Protein AF-A0A6U5DR85-F1 (afdb_monomer_lite)

Structure (mmCIF, N/CA/C/O backbone):
data_AF-A0A6U5DR85-F1
#
_entry.id   AF-A0A6U5DR85-F1
#
loop_
_atom_site.group_PDB
_atom_site.id
_atom_site.type_symbol
_atom_site.label_atom_id
_atom_site.label_alt_id
_atom_site.label_comp_id
_atom_site.label_asym_id
_atom_site.label_entity_id
_atom_site.label_seq_id
_atom_site.pdbx_PDB_ins_code
_atom_site.Cartn_x
_atom_site.Cartn_y
_atom_site.Cartn_z
_atom_site.occupancy
_atom_site.B_iso_or_equiv
_atom_site.auth_seq_id
_atom_site.auth_comp_id
_atom_site.auth_asym_id
_atom_site.auth_atom_id
_atom_site.pdbx_PDB_model_num
ATOM 1 N N . ARG A 1 1 ? -21.089 -46.391 8.731 1.00 42.16 1 ARG A N 1
ATOM 2 C CA . ARG A 1 1 ? -21.005 -45.984 7.304 1.00 42.16 1 ARG A CA 1
ATOM 3 C C . ARG A 1 1 ? -19.784 -45.061 7.188 1.00 42.16 1 ARG A C 1
ATOM 5 O O . ARG A 1 1 ? -19.919 -43.897 7.507 1.00 42.16 1 ARG A O 1
ATOM 12 N N . VAL A 1 2 ? -18.570 -45.605 7.313 1.00 42.34 2 VAL A N 1
ATOM 13 C CA . VAL A 1 2 ? -17.609 -46.003 6.250 1.00 42.34 2 VAL A CA 1
ATOM 14 C C . VAL A 1 2 ? -17.163 -44.842 5.350 1.00 42.34 2 VAL A C 1
ATOM 16 O O . VAL A 1 2 ? -17.915 -44.459 4.463 1.00 42.34 2 VAL A O 1
ATOM 19 N N . ALA A 1 3 ? -15.935 -44.361 5.596 1.00 41.00 3 ALA A N 1
ATOM 20 C CA . ALA A 1 3 ? -14.886 -43.931 4.647 1.00 41.00 3 ALA A CA 1
ATOM 21 C C . ALA A 1 3 ? -13.726 -43.349 5.501 1.00 41.00 3 ALA A C 1
ATOM 23 O O . ALA A 1 3 ? -13.829 -42.233 5.989 1.00 41.00 3 ALA A O 1
ATOM 24 N N . ALA A 1 4 ? -12.741 -44.113 5.986 1.00 50.28 4 ALA A N 1
ATOM 25 C CA . ALA A 1 4 ? -11.595 -44.673 5.258 1.00 50.28 4 ALA A CA 1
ATOM 26 C C . ALA A 1 4 ? -10.882 -43.633 4.369 1.00 50.28 4 ALA A C 1
ATOM 28 O O . ALA A 1 4 ? -11.141 -43.560 3.172 1.00 50.28 4 ALA A O 1
ATOM 29 N N . VAL A 1 5 ? -9.967 -42.852 4.957 1.00 47.66 5 VAL A N 1
ATOM 30 C CA . VAL A 1 5 ? -8.958 -42.087 4.210 1.00 47.66 5 VAL A CA 1
ATOM 31 C C . VAL A 1 5 ? -7.580 -42.603 4.613 1.00 47.66 5 VAL A C 1
ATOM 33 O O . VAL A 1 5 ? -7.181 -42.550 5.773 1.00 47.66 5 VAL A O 1
ATOM 36 N N . LEU A 1 6 ? -6.922 -43.182 3.614 1.00 41.19 6 LEU A N 1
ATOM 37 C CA . LEU A 1 6 ? -5.628 -43.846 3.641 1.00 41.19 6 LEU A CA 1
ATOM 38 C C . LEU A 1 6 ? -4.498 -42.885 4.029 1.00 41.19 6 LEU A C 1
ATOM 40 O O . LEU A 1 6 ? -4.265 -41.882 3.358 1.00 41.19 6 LEU A O 1
ATOM 44 N N . VAL A 1 7 ? -3.754 -43.251 5.072 1.00 46.19 7 VAL A N 1
ATOM 45 C CA . VAL A 1 7 ? -2.429 -42.707 5.381 1.00 46.19 7 VAL A CA 1
ATOM 46 C C . VAL A 1 7 ? -1.412 -43.494 4.557 1.00 46.19 7 VAL A C 1
ATOM 48 O O . VAL A 1 7 ? -1.220 -44.686 4.785 1.00 46.19 7 VAL A O 1
ATOM 51 N N . VAL A 1 8 ? -0.773 -42.837 3.589 1.00 45.66 8 VAL A N 1
ATOM 52 C CA . VAL A 1 8 ? 0.375 -43.391 2.861 1.00 45.66 8 VAL A CA 1
ATOM 53 C C . VAL A 1 8 ? 1.642 -42.790 3.464 1.00 45.66 8 VAL A C 1
ATOM 55 O O . VAL A 1 8 ? 1.995 -41.649 3.179 1.00 45.66 8 VAL A O 1
ATOM 58 N N . CYS A 1 9 ? 2.312 -43.569 4.312 1.00 49.28 9 CYS A N 1
ATOM 59 C CA . CYS A 1 9 ? 3.691 -43.342 4.734 1.00 49.28 9 CYS A CA 1
ATOM 60 C C . CYS A 1 9 ? 4.598 -44.257 3.910 1.00 49.28 9 CYS A C 1
ATOM 62 O O . CYS A 1 9 ? 4.461 -45.469 4.024 1.00 49.28 9 CYS A O 1
ATOM 64 N N . PHE A 1 10 ? 5.547 -43.702 3.154 1.00 41.91 10 PHE A N 1
ATOM 65 C CA . PHE A 1 10 ? 6.753 -44.436 2.763 1.00 41.91 10 PHE A CA 1
ATOM 66 C C . PHE A 1 10 ? 7.958 -43.496 2.710 1.00 41.91 10 PHE A C 1
ATOM 68 O O . PHE A 1 10 ? 8.203 -42.800 1.727 1.00 41.91 10 PHE A O 1
ATOM 75 N N . SER A 1 11 ? 8.714 -43.510 3.801 1.00 56.19 11 SER A N 1
ATOM 76 C CA . SER A 1 11 ? 10.147 -43.246 3.836 1.00 56.19 11 SER A CA 1
ATOM 77 C C . SER A 1 11 ? 10.878 -44.288 2.984 1.00 56.19 11 SER A C 1
ATOM 79 O O . SER A 1 11 ? 10.746 -45.481 3.246 1.00 56.19 11 SER A O 1
ATOM 81 N N . HIS A 1 12 ? 11.651 -43.840 1.997 1.00 44.81 12 HIS A N 1
ATOM 82 C CA . HIS A 1 12 ? 12.675 -44.646 1.329 1.00 44.81 12 HIS A CA 1
ATOM 83 C C . HIS A 1 12 ? 14.007 -43.904 1.438 1.00 44.81 12 HIS A C 1
ATOM 85 O O . HIS A 1 12 ? 14.421 -43.187 0.532 1.00 44.81 12 HIS A O 1
ATOM 91 N N . GLU A 1 13 ? 14.656 -44.066 2.587 1.00 44.78 13 GLU A N 1
ATOM 92 C CA . GLU A 1 13 ? 16.111 -44.121 2.625 1.00 44.78 13 GLU A CA 1
ATOM 93 C C . GLU A 1 13 ? 16.521 -45.588 2.443 1.00 44.78 13 GLU A C 1
ATOM 95 O O . GLU A 1 13 ? 15.853 -46.483 2.959 1.00 44.78 13 GLU A O 1
ATOM 100 N N . ALA A 1 14 ? 17.652 -45.775 1.757 1.00 41.62 14 ALA A N 1
ATOM 101 C CA . ALA A 1 14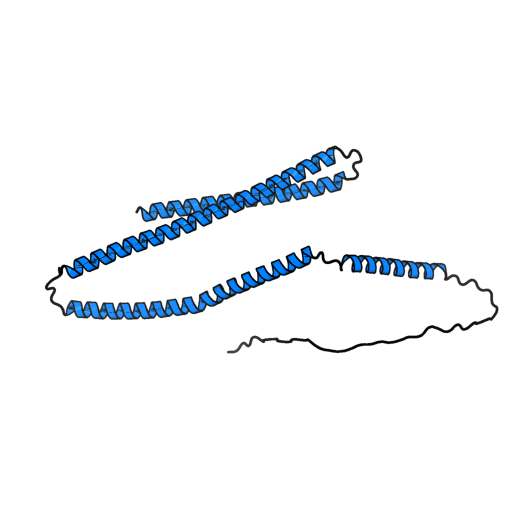 ? 18.506 -46.963 1.739 1.00 41.62 14 ALA A CA 1
ATOM 102 C C . ALA A 1 14 ? 18.345 -47.989 0.577 1.00 41.62 14 ALA A C 1
ATOM 104 O O . ALA A 1 14 ? 17.494 -48.872 0.596 1.00 41.62 14 ALA A O 1
ATOM 105 N N . ILE A 1 15 ? 19.348 -47.922 -0.320 1.00 37.78 15 ILE A N 1
ATOM 106 C CA . ILE A 1 15 ? 20.203 -49.025 -0.829 1.00 37.78 15 ILE A CA 1
ATOM 107 C C . ILE A 1 15 ? 19.919 -49.611 -2.232 1.00 37.78 15 ILE A C 1
ATOM 109 O O . ILE A 1 15 ? 18.794 -49.943 -2.585 1.00 37.78 15 ILE A O 1
ATOM 113 N N . ALA A 1 16 ? 21.050 -49.848 -2.923 1.00 35.22 16 ALA A N 1
ATOM 114 C CA . ALA A 1 16 ? 21.329 -50.664 -4.116 1.00 35.22 16 ALA A CA 1
ATOM 115 C C . ALA A 1 16 ? 21.351 -49.878 -5.447 1.00 35.22 16 ALA A C 1
ATOM 117 O O . ALA A 1 16 ? 20.384 -49.218 -5.794 1.00 35.22 16 ALA A O 1
ATOM 118 N N . ALA A 1 17 ? 22.399 -49.900 -6.271 1.00 38.66 17 ALA A N 1
ATOM 119 C CA . ALA A 1 17 ? 23.614 -50.703 -6.273 1.00 38.66 17 ALA A CA 1
ATOM 120 C C . ALA A 1 17 ? 24.715 -49.979 -7.067 1.00 38.66 17 ALA A C 1
ATOM 122 O O . ALA A 1 17 ? 24.444 -49.299 -8.058 1.00 38.66 17 ALA A O 1
ATOM 123 N N . GLU A 1 18 ? 25.952 -50.164 -6.620 1.00 47.47 18 GLU A N 1
ATOM 124 C CA . GLU A 1 18 ? 27.166 -49.941 -7.396 1.00 47.47 18 GLU A CA 1
ATOM 125 C C . GLU A 1 18 ? 27.172 -50.876 -8.617 1.00 47.47 18 GLU A C 1
ATOM 127 O O . GLU A 1 18 ? 26.880 -52.067 -8.500 1.00 47.47 18 GLU A O 1
ATOM 132 N N . GLN A 1 19 ? 27.530 -50.344 -9.786 1.00 42.06 19 GLN A N 1
ATOM 133 C CA . GLN A 1 19 ? 28.063 -51.139 -10.889 1.00 42.06 19 GLN A CA 1
ATOM 134 C C . GLN A 1 19 ? 29.246 -50.393 -11.506 1.00 42.06 19 GLN A C 1
ATOM 136 O O . GLN A 1 19 ? 29.091 -49.493 -12.330 1.00 42.06 19 GLN A O 1
ATOM 141 N N . GLU A 1 20 ? 30.439 -50.795 -11.074 1.00 48.56 20 GLU A N 1
ATOM 142 C CA . GLU A 1 20 ? 31.636 -50.790 -11.904 1.00 48.56 20 GLU A CA 1
ATOM 143 C C . GLU A 1 20 ? 31.440 -51.820 -13.024 1.00 48.56 20 GLU A C 1
ATOM 145 O O . GLU A 1 20 ? 31.102 -52.976 -12.764 1.00 48.56 20 GLU A O 1
ATOM 150 N N . SER A 1 21 ? 31.685 -51.435 -14.275 1.00 42.50 21 SER A N 1
ATOM 151 C CA . SER A 1 21 ? 32.123 -52.412 -15.268 1.00 42.50 21 SER A CA 1
ATOM 152 C C . SER A 1 21 ? 33.078 -51.763 -16.258 1.00 42.50 21 SER A C 1
ATOM 154 O O . SER A 1 21 ? 32.679 -51.027 -17.163 1.00 42.50 21 SER A O 1
ATOM 156 N N . ASP A 1 22 ? 34.346 -52.088 -16.047 1.00 53.31 22 ASP A N 1
ATOM 157 C CA . ASP A 1 22 ? 35.358 -52.293 -17.070 1.00 53.31 22 ASP A CA 1
ATOM 158 C C . ASP A 1 22 ? 34.749 -52.884 -18.353 1.00 53.31 22 ASP A C 1
ATOM 160 O O . ASP A 1 22 ? 34.087 -53.922 -18.317 1.00 53.31 22 ASP A O 1
ATOM 164 N N . ASN A 1 23 ? 34.989 -52.247 -19.497 1.00 45.94 23 ASN A N 1
ATOM 165 C CA . ASN A 1 23 ? 34.856 -52.902 -20.795 1.00 45.94 23 ASN A CA 1
ATOM 166 C C . ASN A 1 23 ? 35.865 -52.318 -21.787 1.00 45.94 23 ASN A C 1
ATOM 168 O O . ASN A 1 23 ? 35.580 -51.394 -22.540 1.00 45.94 23 ASN A O 1
ATOM 172 N N . SER A 1 24 ? 37.059 -52.905 -21.698 1.00 46.53 24 SER A N 1
ATOM 173 C CA . SER A 1 24 ? 37.917 -53.385 -22.787 1.00 46.53 24 SER A CA 1
ATOM 174 C C . SER A 1 24 ? 38.083 -52.518 -24.046 1.00 46.53 24 SER A C 1
ATOM 176 O O . SER A 1 24 ? 37.187 -52.340 -24.870 1.00 46.53 24 SER A O 1
ATOM 178 N N . GLU A 1 25 ? 39.331 -52.089 -24.245 1.00 47.16 25 GLU A N 1
ATOM 179 C CA . GLU A 1 25 ? 39.908 -51.705 -25.535 1.00 47.16 25 GLU A CA 1
ATOM 180 C C . GLU A 1 25 ? 39.612 -52.748 -26.631 1.00 47.16 25 GLU A C 1
ATOM 182 O O . GLU A 1 25 ? 39.739 -53.953 -26.381 1.00 47.16 25 GLU A O 1
ATOM 187 N N . PRO A 1 26 ? 39.320 -52.341 -27.881 1.00 53.78 26 PRO A N 1
ATOM 188 C CA . PRO A 1 26 ? 39.458 -53.239 -29.006 1.00 53.78 26 PRO A CA 1
ATOM 189 C C . PRO A 1 26 ? 40.896 -53.202 -29.535 1.00 53.78 26 PRO A C 1
ATOM 191 O O . PRO A 1 26 ? 41.387 -52.213 -30.077 1.00 53.78 26 PRO A O 1
ATOM 194 N N . ASP A 1 27 ? 41.499 -54.368 -29.361 1.00 55.72 27 ASP A N 1
ATOM 195 C CA . ASP A 1 27 ? 42.776 -54.884 -29.821 1.00 55.72 27 ASP A CA 1
ATOM 196 C C . ASP A 1 27 ? 43.113 -54.593 -31.301 1.00 55.72 27 ASP A C 1
ATOM 198 O O . ASP A 1 27 ? 42.304 -54.715 -32.231 1.00 55.72 27 ASP A O 1
ATOM 202 N N . ASP A 1 28 ? 44.383 -54.254 -31.491 1.00 55.06 28 ASP A N 1
ATOM 203 C CA . ASP A 1 28 ? 45.054 -53.787 -32.695 1.00 55.06 28 ASP A CA 1
ATOM 204 C C . ASP A 1 28 ? 45.323 -54.955 -33.665 1.00 55.06 28 ASP A C 1
ATOM 206 O O . ASP A 1 28 ? 46.436 -55.472 -33.797 1.00 55.06 28 ASP A O 1
ATOM 210 N N . ARG A 1 29 ? 44.290 -55.422 -34.381 1.00 50.62 29 ARG A N 1
ATOM 211 C CA . ARG A 1 29 ? 44.470 -56.434 -35.440 1.00 50.62 29 ARG A CA 1
ATOM 212 C C . ARG A 1 29 ? 44.695 -55.803 -36.811 1.00 50.62 29 ARG A C 1
ATOM 214 O O . ARG A 1 29 ? 43.772 -55.535 -37.580 1.00 50.62 29 ARG A O 1
ATOM 221 N N . LYS A 1 30 ? 45.977 -55.693 -37.170 1.00 56.34 30 LYS A N 1
ATOM 222 C CA . LYS A 1 30 ? 46.475 -55.504 -38.544 1.00 56.34 30 LYS A CA 1
ATOM 223 C C . LYS A 1 30 ? 45.903 -56.562 -39.498 1.00 56.34 30 LYS A C 1
ATOM 225 O O . LYS A 1 30 ? 46.411 -57.678 -39.577 1.00 56.34 30 LYS A O 1
ATOM 230 N N . ILE A 1 31 ? 44.932 -56.181 -40.326 1.00 51.09 31 ILE A N 1
ATOM 231 C CA . ILE A 1 31 ? 44.556 -56.940 -41.528 1.00 51.09 31 ILE A CA 1
ATOM 232 C C . ILE A 1 31 ? 45.256 -56.301 -42.733 1.00 51.09 31 ILE A C 1
ATOM 234 O O . ILE A 1 31 ? 44.784 -55.331 -43.321 1.00 51.09 31 ILE A O 1
ATOM 238 N N . LYS A 1 32 ? 46.408 -56.859 -43.124 1.00 54.69 32 LYS A N 1
ATOM 239 C CA . LYS A 1 32 ? 47.013 -56.620 -44.444 1.00 54.69 32 LYS A CA 1
ATOM 240 C C . LYS A 1 32 ? 46.400 -57.591 -45.450 1.00 54.69 32 LYS A C 1
ATOM 242 O O . LYS A 1 32 ? 46.828 -58.739 -45.467 1.00 54.69 32 LYS A O 1
ATOM 247 N N . ARG A 1 33 ? 45.505 -57.138 -46.339 1.00 54.41 33 ARG A N 1
ATOM 248 C CA . ARG A 1 33 ? 45.362 -57.696 -47.703 1.00 54.41 33 ARG A CA 1
ATOM 249 C C . ARG A 1 33 ? 44.957 -56.616 -48.709 1.00 54.41 33 ARG A C 1
ATOM 251 O O . ARG A 1 33 ? 44.122 -55.762 -48.437 1.00 54.41 33 ARG A O 1
ATOM 258 N N . GLN A 1 34 ? 45.636 -56.663 -49.851 1.00 57.19 34 GLN A N 1
ATOM 259 C CA . GLN A 1 34 ? 45.547 -55.758 -50.992 1.00 57.19 34 GLN A CA 1
ATOM 260 C C . GLN A 1 34 ? 44.149 -55.754 -51.627 1.00 57.19 34 GLN A C 1
ATOM 262 O O . GLN A 1 34 ? 43.542 -56.801 -51.824 1.00 57.19 34 GLN A O 1
ATOM 267 N N . GLY A 1 35 ? 43.681 -54.564 -52.004 1.00 50.19 35 GLY A N 1
ATOM 268 C CA . GLY A 1 35 ? 42.456 -54.361 -52.772 1.00 50.19 35 GLY A CA 1
ATOM 269 C C . GLY A 1 35 ? 42.040 -52.897 -52.719 1.00 50.19 35 GLY A C 1
ATOM 270 O O . GLY A 1 35 ? 41.364 -52.470 -51.788 1.00 50.19 35 GLY A O 1
ATOM 271 N N . ARG A 1 36 ? 42.475 -52.097 -53.697 1.00 60.28 36 ARG A N 1
ATOM 272 C CA . ARG A 1 36 ? 42.073 -50.691 -53.824 1.00 60.28 36 ARG A CA 1
ATOM 273 C C . ARG A 1 36 ? 40.573 -50.623 -54.142 1.00 60.28 36 ARG A C 1
ATOM 275 O O . ARG A 1 36 ? 40.170 -50.904 -55.265 1.00 60.28 36 ARG A O 1
ATOM 282 N N . LYS A 1 37 ? 39.758 -50.229 -53.163 1.00 57.06 37 LYS A N 1
ATOM 283 C CA . LYS A 1 37 ? 38.404 -49.689 -53.364 1.00 57.06 37 LYS A CA 1
ATOM 284 C C . LYS A 1 37 ? 38.284 -48.404 -52.537 1.00 57.06 37 LYS A C 1
ATOM 286 O O . LYS A 1 37 ? 38.601 -48.448 -51.349 1.00 57.06 37 LYS A O 1
ATOM 291 N N . PRO A 1 38 ? 37.854 -47.269 -53.110 1.00 58.03 38 PRO A N 1
ATOM 292 C CA . PRO A 1 38 ? 37.661 -46.050 -52.334 1.00 58.03 38 PRO A CA 1
ATOM 293 C C . PRO A 1 38 ? 36.444 -46.242 -51.417 1.00 58.03 38 PRO A C 1
ATOM 295 O O . PRO A 1 38 ? 35.323 -46.394 -51.902 1.00 58.03 38 PRO A O 1
ATOM 298 N N . LYS A 1 39 ? 36.634 -46.271 -50.088 1.00 49.22 39 LYS A N 1
ATOM 299 C CA . LYS A 1 39 ? 35.503 -46.255 -49.146 1.00 49.22 39 LYS A CA 1
ATOM 300 C C . LYS A 1 39 ? 35.062 -44.818 -48.886 1.00 49.22 39 LYS A C 1
ATOM 302 O O . LYS A 1 39 ? 35.602 -44.089 -48.064 1.00 49.22 39 LYS A O 1
ATOM 307 N N . LEU A 1 40 ? 34.034 -44.459 -49.639 1.00 53.56 40 LEU A N 1
ATOM 308 C CA . LEU A 1 40 ? 33.177 -43.280 -49.580 1.00 53.56 40 LEU A CA 1
ATOM 309 C C . LEU A 1 40 ? 32.397 -43.181 -48.244 1.00 53.56 40 LEU A C 1
ATOM 311 O O . LEU A 1 40 ? 31.173 -43.119 -48.249 1.00 53.56 40 LEU A O 1
ATOM 315 N N . SER A 1 41 ? 33.064 -43.187 -47.083 1.00 57.53 41 SER A N 1
ATOM 316 C CA . SER A 1 41 ? 32.361 -43.021 -45.791 1.00 57.53 41 SER A CA 1
ATOM 317 C C . SER A 1 41 ? 33.073 -42.180 -44.728 1.00 57.53 41 SER A C 1
ATOM 319 O O . SER A 1 41 ? 32.569 -42.076 -43.615 1.00 57.53 41 SER A O 1
ATOM 321 N N . GLN A 1 42 ? 34.188 -41.519 -45.049 1.00 54.00 42 GLN A N 1
ATOM 322 C CA . GLN A 1 42 ? 34.937 -40.724 -44.063 1.00 54.00 42 GLN A CA 1
ATOM 323 C C . GLN A 1 42 ? 34.328 -39.334 -43.784 1.00 54.00 42 GLN A C 1
ATOM 325 O O . GLN A 1 42 ? 34.511 -38.793 -42.707 1.00 54.00 42 GLN A O 1
ATOM 330 N N . LYS A 1 43 ? 33.515 -38.770 -44.693 1.00 56.56 43 LYS A N 1
ATOM 331 C CA . LYS A 1 43 ? 32.907 -37.436 -44.487 1.00 56.56 43 LYS A CA 1
ATOM 332 C C . LYS A 1 43 ? 31.645 -37.407 -43.609 1.00 56.56 43 LYS A C 1
ATOM 334 O O . LYS A 1 43 ? 31.224 -36.317 -43.238 1.00 56.56 43 LYS A O 1
ATOM 339 N N . ARG A 1 44 ? 31.018 -38.553 -43.304 1.00 55.19 44 ARG A N 1
ATOM 340 C CA . ARG A 1 44 ? 29.845 -38.603 -42.400 1.00 55.19 44 ARG A CA 1
ATOM 341 C C . ARG A 1 44 ? 30.234 -38.897 -40.946 1.00 55.19 44 ARG A C 1
ATOM 343 O O . ARG A 1 44 ? 29.698 -38.248 -40.060 1.00 55.19 44 ARG A O 1
ATOM 350 N N . GLY A 1 45 ? 31.223 -39.768 -40.712 1.00 54.06 45 GLY A N 1
ATOM 351 C CA . GLY A 1 45 ? 31.687 -40.111 -39.357 1.00 54.06 45 GLY A CA 1
ATOM 352 C C . GLY A 1 45 ? 32.298 -38.932 -38.588 1.00 54.06 45 GLY A C 1
ATOM 353 O O . GLY A 1 45 ? 31.993 -38.743 -37.415 1.00 54.06 45 GLY A O 1
ATOM 354 N N . ASP A 1 46 ? 33.067 -38.071 -39.264 1.00 59.66 46 ASP A N 1
ATOM 355 C CA . ASP A 1 46 ? 33.652 -36.873 -38.637 1.00 59.66 46 ASP A CA 1
ATOM 356 C C . ASP A 1 46 ? 32.600 -35.798 -38.305 1.00 59.66 46 ASP A C 1
ATOM 358 O O . ASP A 1 46 ? 32.827 -34.934 -37.452 1.00 59.66 46 ASP A O 1
ATOM 362 N N . TYR A 1 47 ? 31.445 -35.826 -38.981 1.00 61.28 47 TYR A N 1
ATOM 363 C CA . TYR A 1 47 ? 30.354 -34.882 -38.738 1.00 61.28 47 TYR A CA 1
ATOM 364 C C . TYR A 1 47 ? 29.561 -35.268 -37.486 1.00 61.28 47 TYR A C 1
ATOM 366 O O . TYR A 1 47 ? 29.253 -34.399 -36.669 1.00 61.28 47 TYR A O 1
ATOM 374 N N . ASP A 1 48 ? 29.304 -36.563 -37.298 1.00 65.75 48 ASP A N 1
ATOM 375 C CA . ASP A 1 48 ? 28.583 -37.077 -36.132 1.00 65.75 48 ASP A CA 1
ATOM 376 C C . ASP A 1 48 ? 29.441 -36.998 -34.858 1.00 65.75 48 ASP A C 1
ATOM 378 O O . ASP A 1 48 ? 28.962 -36.504 -33.837 1.00 65.75 48 ASP A O 1
ATOM 382 N N . LEU A 1 49 ? 30.743 -37.307 -34.941 1.00 60.84 49 LEU A N 1
ATOM 383 C CA . LEU A 1 49 ? 31.678 -37.148 -33.815 1.00 60.84 49 LEU A CA 1
ATOM 384 C C . LEU A 1 49 ? 31.828 -35.682 -33.372 1.00 60.84 49 LEU A C 1
ATOM 386 O O . LEU A 1 49 ? 31.869 -35.387 -32.178 1.00 60.84 49 LEU A O 1
ATOM 390 N N . ASN A 1 50 ? 31.861 -34.728 -34.310 1.00 69.50 50 ASN A N 1
ATOM 391 C CA . ASN A 1 50 ? 31.888 -33.302 -33.961 1.00 69.50 50 ASN A CA 1
ATOM 392 C C . ASN A 1 50 ? 30.546 -32.798 -33.419 1.00 69.50 50 ASN A C 1
ATOM 394 O O . ASN A 1 50 ? 30.523 -31.854 -32.623 1.00 69.50 50 ASN A O 1
ATOM 398 N N . ARG A 1 51 ? 29.428 -33.397 -33.841 1.00 74.25 51 ARG A N 1
ATOM 399 C CA . ARG A 1 51 ? 28.096 -33.059 -33.339 1.00 74.25 51 ARG A CA 1
ATOM 400 C C . ARG A 1 51 ? 27.924 -33.519 -31.896 1.00 74.25 51 ARG A C 1
ATOM 402 O O . ARG A 1 51 ? 27.554 -32.694 -31.066 1.00 74.25 51 ARG A O 1
ATOM 409 N N . GLU A 1 52 ? 28.267 -34.767 -31.589 1.00 76.12 52 GLU A N 1
ATOM 410 C CA . GLU A 1 52 ? 28.239 -35.290 -30.219 1.00 76.12 52 GLU A CA 1
ATOM 411 C C . GLU A 1 52 ? 29.203 -34.532 -29.309 1.00 76.12 52 GLU A C 1
ATOM 413 O O . GLU A 1 52 ? 28.827 -34.145 -28.205 1.00 76.12 52 GLU A O 1
ATOM 418 N N . ARG A 1 53 ? 30.413 -34.211 -29.785 1.00 79.69 53 ARG A N 1
ATOM 419 C CA . ARG A 1 53 ? 31.385 -33.445 -28.994 1.00 79.69 53 ARG A CA 1
ATOM 420 C C . ARG A 1 53 ? 30.889 -32.038 -28.658 1.00 79.69 53 ARG A C 1
ATOM 422 O O . ARG A 1 53 ? 31.028 -31.597 -27.523 1.00 79.69 53 ARG A O 1
ATOM 429 N N . ARG A 1 54 ? 30.255 -31.344 -29.610 1.00 80.06 54 ARG A N 1
ATOM 430 C CA . ARG A 1 54 ? 29.633 -30.028 -29.362 1.00 80.06 54 ARG A CA 1
ATOM 431 C C . ARG A 1 54 ? 28.406 -30.119 -28.463 1.00 80.06 54 ARG A C 1
ATOM 433 O O . ARG A 1 54 ? 28.135 -29.182 -27.714 1.00 80.06 54 ARG A O 1
ATOM 440 N N . GLU A 1 55 ? 27.644 -31.204 -28.558 1.00 82.50 55 GLU A N 1
ATOM 441 C CA . GLU A 1 55 ? 26.484 -31.430 -27.702 1.00 82.50 55 GLU A CA 1
ATOM 442 C C . GLU A 1 55 ? 26.910 -31.733 -26.262 1.00 82.50 55 GLU A C 1
ATOM 444 O O . GLU A 1 55 ? 26.345 -31.156 -25.334 1.00 82.50 55 GLU A O 1
ATOM 449 N N . ASN A 1 56 ? 27.961 -32.532 -26.078 1.00 80.69 56 ASN A N 1
ATOM 450 C CA . ASN A 1 56 ? 28.558 -32.805 -24.775 1.00 80.69 56 ASN A CA 1
ATOM 451 C C . ASN A 1 56 ? 29.230 -31.564 -24.187 1.00 80.69 56 ASN A C 1
ATOM 453 O O . ASN A 1 56 ? 28.948 -31.241 -23.042 1.00 80.69 56 ASN A O 1
ATOM 457 N N . GLU A 1 57 ? 29.977 -30.773 -24.964 1.00 81.00 57 GLU A N 1
ATOM 458 C CA . GLU A 1 57 ? 30.497 -29.483 -24.481 1.00 81.00 57 GLU A CA 1
ATOM 459 C C . GLU A 1 57 ? 29.377 -28.506 -24.092 1.00 81.00 57 GLU A C 1
ATOM 461 O O . GLU A 1 57 ? 29.532 -27.720 -23.157 1.00 81.00 57 GLU A O 1
ATOM 466 N N . ARG A 1 58 ? 28.239 -28.514 -24.801 1.00 79.56 58 ARG A N 1
ATOM 467 C CA . ARG A 1 58 ? 27.063 -27.717 -24.415 1.00 79.56 58 ARG A CA 1
ATOM 468 C C . ARG A 1 58 ? 26.431 -28.236 -23.130 1.00 79.56 58 ARG A C 1
ATOM 470 O O . ARG A 1 58 ? 26.050 -27.423 -22.292 1.00 79.56 58 ARG A O 1
ATOM 477 N N . LYS A 1 59 ? 26.308 -29.555 -22.974 1.00 79.81 59 LYS A N 1
ATOM 478 C CA . LYS A 1 59 ? 25.781 -30.182 -21.755 1.00 79.81 59 LYS A CA 1
ATOM 479 C C . LYS A 1 59 ? 26.701 -29.912 -20.568 1.00 79.81 59 LYS A C 1
ATOM 481 O O . LYS A 1 59 ? 26.201 -29.461 -19.548 1.00 79.81 59 LYS A O 1
ATOM 486 N N . GLU A 1 60 ? 28.013 -30.055 -20.721 1.00 73.81 60 GLU A N 1
ATOM 487 C CA . GLU A 1 60 ? 29.006 -29.734 -19.690 1.00 73.81 60 GLU A CA 1
ATOM 488 C C . GLU A 1 60 ? 29.000 -28.248 -19.326 1.00 73.81 60 GLU A C 1
ATOM 490 O O . GLU A 1 60 ? 28.953 -27.927 -18.144 1.00 73.81 60 GLU A O 1
ATOM 495 N N . ARG A 1 61 ? 28.947 -27.330 -20.306 1.00 70.88 61 ARG A N 1
ATOM 496 C CA . ARG A 1 61 ? 28.817 -25.883 -20.036 1.00 70.88 61 ARG A CA 1
ATOM 497 C C . ARG A 1 61 ? 27.508 -25.511 -19.339 1.00 70.88 61 ARG A C 1
ATOM 499 O O . ARG A 1 61 ? 27.471 -24.545 -18.581 1.00 70.88 61 ARG A O 1
ATOM 506 N N . ASN A 1 62 ? 26.427 -26.241 -19.604 1.00 67.62 62 ASN A N 1
ATOM 507 C CA . ASN A 1 62 ? 25.146 -26.028 -18.933 1.00 67.62 62 ASN A CA 1
ATOM 508 C C . ASN A 1 62 ? 25.120 -26.660 -17.532 1.00 67.62 62 ASN A C 1
ATOM 510 O O . ASN A 1 62 ? 24.532 -26.075 -16.627 1.00 67.62 62 ASN A O 1
ATOM 514 N N . LEU A 1 63 ? 25.780 -27.806 -17.335 1.00 63.09 63 LEU A N 1
ATOM 515 C CA . LEU A 1 63 ? 25.933 -28.441 -16.024 1.00 63.09 63 LEU A CA 1
ATOM 516 C C . LEU A 1 63 ? 26.844 -27.628 -15.100 1.00 63.09 63 LEU A C 1
ATOM 518 O O . LEU A 1 63 ? 26.535 -27.504 -13.918 1.00 63.09 63 LEU A O 1
ATOM 522 N N . SER A 1 64 ? 27.920 -27.033 -15.623 1.00 60.31 64 SER A N 1
ATOM 523 C CA . SER A 1 64 ? 28.790 -26.144 -14.844 1.00 60.31 64 SER A CA 1
ATOM 524 C C . SER A 1 64 ? 28.128 -24.799 -14.538 1.00 60.31 64 SER A C 1
ATOM 526 O O . SER A 1 64 ? 28.308 -24.277 -13.445 1.00 60.31 64 SER A O 1
ATOM 528 N N . ARG A 1 65 ? 27.252 -24.290 -15.418 1.00 58.47 65 ARG A N 1
ATOM 529 C CA . ARG A 1 65 ? 26.381 -23.134 -15.113 1.00 58.47 65 ARG A CA 1
ATOM 530 C C . ARG A 1 65 ? 25.282 -23.416 -14.085 1.00 58.47 65 ARG A C 1
ATOM 532 O O . ARG A 1 65 ? 24.718 -22.469 -13.551 1.00 58.47 65 ARG A O 1
ATOM 539 N N . GLY A 1 66 ? 24.943 -24.683 -13.847 1.00 55.16 66 GLY A N 1
ATOM 540 C CA . GLY A 1 66 ? 23.882 -25.095 -12.922 1.00 55.16 66 GLY A CA 1
ATOM 541 C C . GLY A 1 66 ? 24.369 -25.559 -11.547 1.00 55.16 66 GLY A C 1
ATOM 542 O O . GLY A 1 66 ? 23.540 -25.999 -10.758 1.00 55.16 66 GLY A O 1
ATOM 543 N N . ARG A 1 67 ? 25.682 -25.514 -11.273 1.00 52.19 67 ARG A N 1
ATOM 544 C CA . ARG A 1 67 ? 26.299 -25.979 -10.013 1.00 52.19 67 ARG A CA 1
ATOM 545 C C . ARG A 1 67 ? 27.074 -24.908 -9.242 1.00 52.19 67 ARG A C 1
ATOM 547 O O . ARG A 1 67 ? 27.705 -25.228 -8.242 1.00 52.19 67 ARG A O 1
ATOM 554 N N . GLU A 1 68 ? 27.001 -23.653 -9.665 1.00 57.22 68 GLU A N 1
ATOM 555 C CA . GLU A 1 68 ? 27.294 -22.519 -8.790 1.00 57.22 68 GLU A CA 1
ATOM 556 C C . GLU A 1 68 ? 25.953 -21.961 -8.318 1.00 57.22 68 GLU A C 1
ATOM 558 O O . GLU A 1 68 ? 25.433 -20.978 -8.846 1.00 57.22 68 GLU A O 1
ATOM 563 N N . ASP A 1 69 ? 25.338 -22.649 -7.353 1.00 59.72 69 ASP A N 1
ATOM 564 C CA . ASP A 1 69 ? 24.336 -21.993 -6.526 1.00 59.72 69 ASP A CA 1
ATOM 565 C C . ASP A 1 69 ? 25.067 -20.881 -5.779 1.00 59.72 69 ASP A C 1
ATOM 567 O O . ASP A 1 69 ? 25.868 -21.132 -4.878 1.00 59.72 69 ASP A O 1
ATOM 571 N N . ASP A 1 70 ? 24.834 -19.648 -6.221 1.00 72.06 70 ASP A N 1
ATOM 572 C CA . ASP A 1 70 ? 25.233 -18.445 -5.511 1.00 72.06 70 ASP A CA 1
ATOM 573 C C . ASP A 1 70 ? 24.898 -18.639 -4.016 1.00 72.06 70 ASP A C 1
ATOM 575 O O . ASP A 1 70 ? 23.726 -18.869 -3.683 1.00 72.06 70 ASP A O 1
ATOM 579 N N . PRO A 1 71 ? 25.888 -18.610 -3.103 1.00 76.38 71 PRO A N 1
ATOM 580 C CA . PRO A 1 71 ? 25.650 -18.828 -1.679 1.00 76.38 71 PRO A CA 1
ATOM 581 C C . PRO A 1 71 ? 24.620 -17.843 -1.116 1.00 76.38 71 PRO A C 1
ATOM 583 O O . PRO A 1 71 ? 23.959 -18.141 -0.119 1.00 76.38 71 PRO A O 1
ATOM 586 N N . GLU A 1 72 ? 24.435 -16.690 -1.759 1.00 76.06 72 GLU A N 1
ATOM 587 C CA . GLU A 1 72 ? 23.386 -15.735 -1.430 1.00 76.06 72 GLU A CA 1
ATOM 588 C C . GLU A 1 72 ? 21.990 -16.249 -1.814 1.00 76.06 72 GLU A C 1
ATOM 590 O O . GLU A 1 72 ? 21.044 -16.140 -1.032 1.00 76.06 72 GLU A O 1
ATOM 595 N N . ARG A 1 73 ? 21.857 -16.906 -2.968 1.00 78.00 73 ARG A N 1
ATOM 596 C CA . ARG A 1 73 ? 20.603 -17.518 -3.423 1.00 78.00 73 ARG A CA 1
ATOM 597 C C . ARG A 1 73 ? 20.187 -18.695 -2.544 1.00 78.00 73 ARG A C 1
ATOM 599 O O . ARG A 1 73 ? 19.002 -18.823 -2.229 1.00 78.00 73 ARG A O 1
ATOM 606 N N . GLU A 1 74 ? 21.136 -19.521 -2.108 1.00 80.50 74 GLU A N 1
ATOM 607 C CA . GLU A 1 74 ? 20.842 -20.630 -1.191 1.00 80.50 74 GLU A CA 1
ATOM 608 C C . GLU A 1 74 ? 20.466 -20.110 0.208 1.00 80.50 74 GLU A C 1
ATOM 610 O O . GLU A 1 74 ? 19.496 -20.582 0.804 1.00 80.50 74 GLU A O 1
ATOM 615 N N . ARG A 1 75 ? 21.125 -19.047 0.699 1.00 83.75 75 ARG A N 1
ATOM 616 C CA . ARG A 1 75 ? 20.705 -18.350 1.931 1.00 83.75 75 ARG A CA 1
ATOM 617 C C . ARG A 1 75 ? 19.279 -17.812 1.826 1.00 83.75 75 ARG A C 1
ATOM 619 O O . ARG A 1 75 ? 18.477 -18.063 2.724 1.00 83.75 75 ARG A O 1
ATOM 626 N N . GLN A 1 76 ? 18.936 -17.152 0.719 1.00 82.25 76 GLN A N 1
ATOM 627 C CA . GLN A 1 76 ? 17.580 -16.651 0.474 1.00 82.25 76 GLN A CA 1
ATOM 628 C C . GLN A 1 76 ? 16.547 -17.784 0.395 1.00 82.25 76 GLN A C 1
ATOM 630 O O . GLN A 1 76 ? 15.416 -17.637 0.862 1.00 82.25 76 GLN A O 1
ATOM 635 N N . ARG A 1 77 ? 16.912 -18.936 -0.179 1.00 87.50 77 ARG A N 1
ATOM 636 C CA . ARG A 1 77 ? 16.044 -20.119 -0.232 1.00 87.50 77 ARG A CA 1
ATOM 637 C C . ARG A 1 77 ? 15.778 -20.687 1.163 1.00 87.50 77 ARG A C 1
ATOM 639 O O . ARG A 1 77 ? 14.622 -20.959 1.489 1.00 87.50 77 ARG A O 1
ATOM 646 N N . ILE A 1 78 ? 16.817 -20.823 1.987 1.00 87.62 78 ILE A N 1
ATOM 647 C CA . ILE A 1 78 ? 16.707 -21.284 3.379 1.00 87.62 78 ILE A CA 1
ATOM 648 C C . ILE A 1 78 ? 15.851 -20.311 4.198 1.00 87.62 78 ILE A C 1
ATOM 650 O O . ILE A 1 78 ? 14.969 -20.739 4.941 1.00 87.62 78 ILE A O 1
ATOM 654 N N . GLU A 1 79 ? 16.064 -19.006 4.036 1.00 90.44 79 GLU A N 1
ATOM 655 C CA . GLU A 1 79 ? 15.290 -17.971 4.723 1.00 90.44 79 GLU A CA 1
ATOM 656 C C . GLU A 1 79 ? 13.805 -18.021 4.344 1.00 90.44 79 GLU A C 1
ATOM 658 O O . GLU A 1 79 ? 12.941 -18.061 5.222 1.00 90.44 79 GLU A O 1
ATOM 663 N N . ARG A 1 80 ? 13.490 -18.136 3.047 1.00 89.44 80 ARG A N 1
ATOM 664 C CA . ARG A 1 80 ? 12.106 -18.326 2.585 1.00 89.44 80 ARG A CA 1
ATOM 665 C C . ARG A 1 80 ? 11.483 -19.604 3.139 1.00 89.44 80 ARG A C 1
ATOM 667 O O . ARG A 1 80 ? 10.309 -19.595 3.501 1.00 89.44 80 ARG A O 1
ATOM 674 N N . SER A 1 81 ? 12.248 -20.692 3.227 1.00 91.19 81 SER A N 1
ATOM 675 C CA . SER A 1 81 ? 11.764 -21.946 3.812 1.00 91.19 81 SER A CA 1
ATOM 676 C C . SER A 1 81 ? 11.408 -21.780 5.292 1.00 91.19 81 SER A C 1
ATOM 678 O O . SER A 1 81 ? 10.352 -22.249 5.715 1.00 91.19 81 SER A O 1
ATOM 680 N N . LYS A 1 82 ? 12.234 -21.061 6.066 1.00 94.31 82 LYS A N 1
ATOM 681 C CA . LYS A 1 82 ? 11.953 -20.753 7.479 1.00 94.31 82 LYS A CA 1
ATOM 682 C C . LYS A 1 82 ? 10.683 -19.915 7.636 1.00 94.31 82 LYS A C 1
ATOM 684 O O . LYS A 1 82 ? 9.815 -20.285 8.420 1.00 94.31 82 LYS A O 1
ATOM 689 N N . GLN A 1 83 ? 10.525 -18.861 6.833 1.00 92.50 83 GLN A N 1
ATOM 690 C CA . GLN A 1 83 ? 9.324 -18.013 6.856 1.00 92.50 83 GLN A CA 1
ATOM 691 C C . GLN A 1 83 ? 8.046 -18.796 6.513 1.00 92.50 83 GLN A C 1
ATOM 693 O O . GLN A 1 83 ? 6.990 -18.578 7.108 1.00 92.50 83 GLN A O 1
ATOM 698 N N . MET A 1 84 ? 8.123 -19.731 5.561 1.00 89.19 84 MET A N 1
ATOM 699 C CA . MET A 1 84 ? 6.994 -20.597 5.205 1.00 89.19 84 MET A CA 1
ATOM 700 C C . MET A 1 84 ? 6.631 -21.565 6.333 1.00 89.19 84 MET A C 1
ATOM 702 O O . MET A 1 84 ? 5.448 -21.812 6.572 1.00 89.19 84 MET A O 1
ATOM 706 N N . GLU A 1 85 ? 7.624 -22.099 7.043 1.00 92.81 85 GLU A N 1
ATOM 707 C CA . GLU A 1 85 ? 7.396 -22.983 8.183 1.00 92.81 85 GLU A CA 1
ATOM 708 C C . GLU A 1 85 ? 6.814 -22.238 9.393 1.00 92.81 85 GLU A C 1
ATOM 710 O O . GLU A 1 85 ? 5.892 -22.740 10.036 1.00 92.81 85 GLU A O 1
ATOM 715 N N . GLU A 1 86 ? 7.282 -21.021 9.673 1.00 91.50 86 GLU A N 1
ATOM 716 C CA . GLU A 1 86 ? 6.705 -20.151 10.705 1.00 91.50 86 GLU A CA 1
ATOM 717 C C . GLU A 1 86 ? 5.244 -19.820 10.400 1.00 91.50 86 GLU A C 1
ATOM 719 O O . GLU A 1 86 ? 4.371 -20.044 11.242 1.00 91.50 86 GLU A O 1
ATOM 724 N N . ARG A 1 87 ? 4.946 -19.418 9.158 1.00 88.44 87 ARG A N 1
ATOM 725 C CA . ARG A 1 87 ? 3.565 -19.197 8.705 1.00 88.44 87 ARG A CA 1
ATOM 726 C C . ARG A 1 87 ? 2.705 -20.448 8.827 1.00 88.44 87 ARG A C 1
ATOM 728 O O . ARG A 1 87 ? 1.551 -20.359 9.236 1.00 88.44 87 ARG A O 1
ATOM 735 N N . ARG A 1 88 ? 3.247 -21.624 8.499 1.00 90.38 88 ARG A N 1
ATOM 736 C CA . ARG A 1 88 ? 2.532 -22.895 8.669 1.00 90.38 88 ARG A CA 1
ATOM 737 C C . ARG A 1 88 ? 2.196 -23.147 10.141 1.00 90.38 88 ARG A C 1
ATOM 739 O O . ARG A 1 88 ? 1.056 -23.498 10.426 1.00 90.38 88 ARG A O 1
ATOM 746 N N . LYS A 1 89 ? 3.139 -22.911 11.062 1.00 90.25 89 LYS A N 1
ATOM 747 C CA . LYS A 1 89 ? 2.920 -23.044 12.515 1.00 90.25 89 LYS A CA 1
ATOM 748 C C . LYS A 1 89 ? 1.892 -22.040 13.041 1.00 90.25 89 LYS A C 1
ATOM 750 O O . LYS A 1 89 ? 1.097 -22.389 13.908 1.00 90.25 89 LYS A O 1
ATOM 755 N N . GLU A 1 90 ? 1.869 -20.811 12.530 1.00 86.38 90 GLU A N 1
ATOM 756 C CA . GLU A 1 90 ? 0.838 -19.820 12.879 1.00 86.38 90 GLU A CA 1
ATOM 757 C C . GLU A 1 90 ? -0.551 -20.232 12.386 1.00 86.38 90 GLU A C 1
ATOM 759 O O . GLU A 1 90 ? -1.511 -20.206 13.156 1.00 86.38 90 GLU A O 1
ATOM 764 N N . ILE A 1 91 ? -0.656 -20.685 11.133 1.00 77.75 91 ILE A N 1
ATOM 765 C CA . ILE A 1 91 ? -1.913 -21.187 10.564 1.00 77.75 91 ILE A CA 1
ATOM 766 C C . ILE A 1 91 ? -2.407 -22.404 11.351 1.00 77.75 91 ILE A C 1
ATOM 768 O O . ILE A 1 91 ? -3.596 -22.502 11.639 1.00 77.75 91 ILE A O 1
ATOM 772 N N . GLU A 1 92 ? -1.514 -23.314 11.734 1.00 77.06 92 GLU A N 1
ATOM 773 C CA . GLU A 1 92 ? -1.842 -24.489 12.542 1.00 77.06 92 GLU A CA 1
ATOM 774 C C . GLU A 1 92 ? -2.327 -24.095 13.946 1.00 77.06 92 GLU A C 1
ATOM 776 O O . GLU A 1 92 ? -3.374 -24.573 14.382 1.00 77.06 92 GLU A O 1
ATOM 781 N N . LYS A 1 93 ? -1.673 -23.130 14.609 1.00 81.06 93 LYS A N 1
ATOM 782 C CA . LYS A 1 93 ? -2.155 -22.561 15.883 1.00 81.06 93 LYS A CA 1
ATOM 783 C C . LYS A 1 93 ? -3.558 -21.964 15.756 1.00 81.06 93 LYS A C 1
ATOM 785 O O . LYS A 1 93 ? -4.390 -22.195 16.628 1.00 81.06 93 LYS A O 1
ATOM 790 N N . ILE A 1 94 ? -3.839 -21.229 14.679 1.00 74.62 94 ILE A N 1
ATOM 791 C CA . ILE A 1 94 ? -5.168 -20.649 14.425 1.00 74.62 94 ILE A CA 1
ATOM 792 C C . ILE A 1 94 ? -6.195 -21.754 14.142 1.00 74.62 94 ILE A C 1
ATOM 794 O O . ILE A 1 94 ? -7.311 -21.714 14.662 1.00 74.62 94 ILE A O 1
ATOM 798 N N . ARG A 1 95 ? -5.816 -22.768 13.357 1.00 69.44 95 ARG A N 1
ATOM 799 C CA . ARG A 1 95 ? -6.681 -23.886 12.962 1.00 69.44 95 ARG A CA 1
ATOM 800 C C . ARG A 1 95 ? -7.045 -24.796 14.133 1.00 69.44 95 ARG A C 1
ATOM 802 O O . ARG A 1 95 ? -8.172 -25.266 14.180 1.00 69.44 95 ARG A O 1
ATOM 809 N N . HIS A 1 96 ? -6.139 -25.020 15.082 1.00 64.62 96 HIS A N 1
ATOM 810 C CA . HIS A 1 96 ? -6.448 -25.759 16.312 1.00 64.62 96 HIS A CA 1
ATOM 811 C C . HIS A 1 96 ? -7.169 -24.896 17.352 1.00 64.62 96 HIS A C 1
ATOM 813 O O . HIS A 1 96 ? -7.938 -25.413 18.153 1.00 64.62 96 HIS A O 1
ATOM 819 N N . ALA A 1 97 ? -6.989 -23.575 17.317 1.00 60.19 97 ALA A N 1
ATOM 820 C CA . ALA A 1 97 ? -7.708 -22.670 18.204 1.00 60.19 97 ALA A CA 1
ATOM 821 C C . ALA A 1 97 ? -9.171 -22.424 17.797 1.00 60.19 97 ALA A C 1
ATOM 823 O O . ALA A 1 97 ? -9.897 -21.857 18.603 1.00 60.19 97 ALA A O 1
ATOM 824 N N . THR A 1 98 ? -9.617 -22.792 16.588 1.00 60.03 98 THR A N 1
ATOM 825 C CA . THR A 1 98 ? -10.931 -22.369 16.064 1.00 60.03 98 THR A CA 1
ATOM 826 C C . THR A 1 98 ? -12.080 -23.365 16.301 1.00 60.03 98 THR A C 1
ATOM 828 O O . THR A 1 98 ? -13.093 -22.917 16.821 1.00 60.03 98 THR A O 1
ATOM 831 N N . PRO A 1 99 ? -11.992 -24.683 16.034 1.00 57.81 99 PRO A N 1
ATOM 832 C CA . PRO A 1 99 ? -13.129 -25.590 16.246 1.00 57.81 99 PRO A CA 1
ATOM 833 C C . PRO A 1 99 ? -13.325 -25.970 17.719 1.00 57.81 99 PRO A C 1
ATOM 835 O O . PRO A 1 99 ? -14.414 -25.813 18.255 1.00 57.81 99 PRO A O 1
ATOM 838 N N . GLU A 1 100 ? -12.259 -26.384 18.413 1.00 55.12 100 GLU A N 1
ATOM 839 C CA . GLU A 1 100 ? -12.365 -26.865 19.801 1.00 55.12 100 GLU A CA 1
ATOM 840 C C . GLU A 1 100 ? -12.704 -25.745 20.791 1.00 55.12 100 GLU A C 1
ATOM 842 O O . GLU A 1 100 ? -13.407 -25.985 21.770 1.00 55.12 100 GLU A O 1
ATOM 847 N N . ARG A 1 101 ? -12.253 -24.505 20.537 1.00 58.62 101 ARG A N 1
ATOM 848 C CA . ARG A 1 101 ? -12.668 -23.356 21.354 1.00 58.62 101 ARG A CA 1
ATOM 849 C C . ARG A 1 101 ? -14.070 -22.886 21.018 1.00 58.62 101 ARG A C 1
ATOM 851 O O . ARG A 1 101 ? -14.770 -22.541 21.953 1.00 58.62 101 ARG A O 1
ATOM 858 N N . MET A 1 102 ? -14.502 -22.900 19.755 1.00 57.00 102 MET A N 1
ATOM 859 C CA . MET A 1 102 ? -15.881 -22.516 19.432 1.00 57.00 102 MET A CA 1
ATOM 860 C C . MET A 1 102 ? -16.891 -23.520 19.994 1.00 57.00 102 MET A C 1
ATOM 862 O O . MET A 1 102 ? -17.870 -23.088 20.593 1.00 57.00 102 MET A O 1
ATOM 866 N N . ASP A 1 103 ? -16.628 -24.828 19.914 1.00 57.41 103 ASP A N 1
ATOM 867 C CA . ASP A 1 103 ? -17.511 -25.848 20.499 1.00 57.41 103 ASP A CA 1
ATOM 868 C C . ASP A 1 103 ? -17.474 -25.822 22.038 1.00 57.41 103 ASP A C 1
ATOM 870 O O . ASP A 1 103 ? -18.507 -25.966 22.693 1.00 57.41 103 ASP A O 1
ATOM 874 N N . ALA A 1 104 ? -16.308 -25.577 22.649 1.00 60.25 104 ALA A N 1
ATOM 875 C CA . ALA A 1 104 ? -16.207 -25.401 24.099 1.00 60.25 104 ALA A CA 1
ATOM 876 C C . ALA A 1 104 ? -16.863 -24.096 24.580 1.00 60.25 104 ALA A C 1
ATOM 878 O O . ALA A 1 104 ? -17.513 -24.094 25.622 1.00 60.25 104 ALA A O 1
ATOM 879 N N . GLU A 1 105 ? -16.723 -22.994 23.841 1.00 60.44 105 GLU A N 1
ATOM 880 C CA . GLU A 1 105 ? -17.365 -21.710 24.138 1.00 60.44 105 GLU A CA 1
ATOM 881 C C . GLU A 1 105 ? -18.880 -21.784 23.935 1.00 60.44 105 GLU A C 1
ATOM 883 O O . GLU A 1 105 ? -19.611 -21.215 24.744 1.00 60.44 105 GLU A O 1
ATOM 888 N N . PHE A 1 106 ? -19.356 -22.531 22.935 1.00 57.72 106 PHE A N 1
ATOM 889 C CA . PHE A 1 106 ? -20.777 -22.772 22.695 1.00 57.72 106 PHE A CA 1
ATOM 890 C C . PHE A 1 106 ? -21.391 -23.667 23.779 1.00 57.72 106 PHE A C 1
ATOM 892 O O . PHE A 1 106 ? -22.379 -23.276 24.392 1.00 57.72 106 PHE A O 1
ATOM 899 N N . ASN A 1 107 ? -20.755 -24.787 24.136 1.00 62.78 107 ASN A N 1
ATOM 900 C CA . ASN A 1 107 ? -21.223 -25.640 25.237 1.00 62.78 107 ASN A CA 1
ATOM 901 C C . ASN A 1 107 ? -21.151 -24.918 26.598 1.00 62.78 107 ASN A C 1
ATOM 903 O O . ASN A 1 107 ? -22.067 -25.022 27.413 1.00 62.78 107 ASN A O 1
ATOM 907 N N . LEU A 1 108 ? -20.106 -24.114 26.846 1.00 62.38 108 LEU A N 1
ATOM 908 C CA . LEU A 1 108 ? -20.041 -23.238 28.023 1.00 62.38 108 LEU A CA 1
ATOM 909 C C . LEU A 1 108 ? -21.112 -22.147 27.977 1.00 62.38 108 LEU A C 1
ATOM 911 O O . LEU A 1 108 ? -21.578 -21.735 29.038 1.00 62.38 108 LEU A O 1
ATOM 915 N N . SER A 1 109 ? -21.486 -21.658 26.794 1.00 65.62 109 SER A N 1
ATOM 916 C CA . SER A 1 109 ? -22.562 -20.686 26.603 1.00 65.62 109 SER A CA 1
ATOM 917 C C . SER A 1 109 ? -23.913 -21.308 26.929 1.00 65.62 109 SER A C 1
ATOM 919 O O . SER A 1 109 ? -24.607 -20.767 27.783 1.00 65.62 109 SER A O 1
ATOM 921 N N . GLU A 1 110 ? -24.239 -22.471 26.363 1.00 67.94 110 GLU A N 1
ATOM 922 C CA . GLU A 1 110 ? -25.494 -23.181 26.629 1.00 67.94 110 GLU A CA 1
ATOM 923 C C . GLU A 1 110 ? -25.601 -23.623 28.096 1.00 67.94 110 GLU A C 1
ATOM 925 O O . GLU A 1 110 ? -26.633 -23.412 28.731 1.00 67.94 110 GLU A O 1
ATOM 930 N N . GLU A 1 111 ? -24.526 -24.126 28.715 1.00 69.88 111 GLU A N 1
ATOM 931 C CA . GLU A 1 111 ? -24.538 -24.440 30.151 1.00 69.88 111 GLU A CA 1
ATOM 932 C C . GLU A 1 111 ? -24.634 -23.189 31.039 1.00 69.88 111 GLU A C 1
ATOM 934 O O . GLU A 1 111 ? -25.158 -23.244 32.157 1.00 69.88 111 GLU A O 1
ATOM 939 N N . ARG A 1 112 ? -24.064 -22.055 30.615 1.00 73.12 112 ARG A N 1
ATOM 940 C CA . ARG A 1 112 ? -24.193 -20.781 31.342 1.00 73.12 112 ARG A CA 1
ATOM 941 C C . ARG A 1 112 ? -25.585 -20.200 31.169 1.00 73.12 112 ARG A C 1
ATOM 943 O O . ARG A 1 112 ? -26.086 -19.606 32.119 1.00 73.12 112 ARG A O 1
ATOM 950 N N . GLU A 1 113 ? -26.197 -20.362 30.008 1.00 71.75 113 GLU A N 1
ATOM 951 C CA . GLU A 1 113 ? -27.554 -19.923 29.709 1.00 71.75 113 GLU A CA 1
ATOM 952 C C . GLU A 1 113 ? -28.577 -20.781 30.456 1.00 71.75 113 GLU A C 1
ATOM 954 O O . GLU A 1 113 ? -29.382 -20.228 31.201 1.00 71.75 113 GLU A O 1
ATOM 959 N N . GLY A 1 114 ? -28.423 -22.109 30.450 1.00 76.56 114 GLY A N 1
ATOM 960 C CA . GLY A 1 114 ? -29.218 -23.028 31.268 1.00 76.56 114 GLY A CA 1
ATOM 961 C C . GLY A 1 114 ? -29.101 -22.736 32.768 1.00 76.56 114 GLY A C 1
ATOM 962 O O . GLY A 1 114 ? -30.112 -22.634 33.464 1.00 76.56 114 GLY A O 1
ATOM 963 N N . ARG A 1 115 ? -27.885 -22.474 33.276 1.00 75.75 115 ARG A N 1
ATOM 964 C CA . ARG A 1 115 ? -27.676 -22.050 34.677 1.00 75.75 115 ARG A CA 1
ATOM 965 C C . ARG A 1 115 ? -28.240 -20.658 34.978 1.00 75.75 115 ARG A C 1
ATOM 967 O O . ARG A 1 115 ? -28.719 -20.423 36.089 1.00 75.75 115 ARG A O 1
ATOM 974 N N . ARG A 1 116 ? -28.194 -19.714 34.029 1.00 75.25 116 ARG A N 1
ATOM 975 C CA . ARG A 1 116 ? -28.812 -18.380 34.171 1.00 75.25 116 ARG A CA 1
ATOM 976 C C . ARG A 1 116 ? -30.325 -18.483 34.217 1.00 75.25 116 ARG A C 1
ATOM 978 O O . ARG A 1 116 ? -30.944 -17.794 35.022 1.00 75.25 116 ARG A O 1
ATOM 985 N N . GLU A 1 117 ? -30.906 -19.334 33.389 1.00 73.88 117 GLU A N 1
ATOM 986 C CA . GLU A 1 117 ? -32.343 -19.546 33.329 1.00 73.88 117 GLU A CA 1
ATOM 987 C C . GLU A 1 117 ? -32.850 -20.289 34.574 1.00 73.88 117 GLU A C 1
ATOM 989 O O . GLU A 1 117 ? -33.879 -19.916 35.139 1.00 73.88 117 GLU A O 1
ATOM 994 N N . GLU A 1 118 ? -32.069 -21.233 35.108 1.00 74.62 118 GLU A N 1
ATOM 995 C CA . GLU A 1 118 ? -32.340 -21.868 36.403 1.00 74.62 118 GLU A CA 1
ATOM 996 C C . GLU A 1 118 ? -32.228 -20.864 37.569 1.00 74.62 118 GLU A C 1
ATOM 998 O O . GLU A 1 118 ? -33.112 -20.794 38.428 1.00 74.62 118 GLU A O 1
ATOM 1003 N N . MET A 1 119 ? -31.197 -20.007 37.574 1.00 64.31 119 MET A N 1
ATOM 1004 C CA . MET A 1 119 ? -31.069 -18.910 38.543 1.00 64.31 119 MET A CA 1
ATOM 1005 C C . MET A 1 119 ? -32.194 -17.881 38.418 1.00 64.31 119 MET A C 1
ATOM 1007 O O . MET A 1 119 ? -32.644 -17.357 39.436 1.00 64.31 119 MET A O 1
ATOM 1011 N N . ARG A 1 120 ? -32.666 -17.587 37.202 1.00 78.69 120 ARG A N 1
ATOM 1012 C CA . ARG A 1 120 ? -33.804 -16.695 36.959 1.00 78.69 120 ARG A CA 1
ATOM 1013 C C . ARG A 1 120 ? -35.084 -17.290 37.531 1.00 78.69 120 ARG A C 1
ATOM 1015 O O . ARG A 1 120 ? -35.750 -16.605 38.299 1.00 78.69 120 ARG A O 1
ATOM 1022 N N . LYS A 1 121 ? -35.371 -18.566 37.259 1.00 76.75 121 LYS A N 1
ATOM 1023 C CA . LYS A 1 121 ? -36.529 -19.276 37.828 1.00 76.75 121 LYS A CA 1
ATOM 1024 C C . LYS A 1 121 ? -36.473 -19.317 39.354 1.00 76.75 121 LYS A C 1
ATOM 1026 O O . LYS A 1 121 ? -37.457 -18.971 39.999 1.00 76.75 121 LYS A O 1
ATOM 1031 N N . ARG A 1 122 ? -35.307 -19.610 39.946 1.00 72.50 122 ARG A N 1
ATOM 1032 C CA . ARG A 1 122 ? -35.123 -19.541 41.408 1.00 72.50 122 ARG A CA 1
ATOM 1033 C C . ARG A 1 122 ? -35.299 -18.127 41.955 1.00 72.50 122 ARG A C 1
ATOM 1035 O O . ARG A 1 122 ? -35.890 -17.966 43.013 1.00 72.50 122 ARG A O 1
ATOM 1042 N N . ARG A 1 123 ? -34.813 -17.089 41.268 1.00 71.31 123 ARG A N 1
ATOM 1043 C CA . ARG A 1 123 ? -34.996 -15.687 41.690 1.00 71.31 123 ARG A CA 1
ATOM 1044 C C . ARG A 1 123 ? -36.442 -15.228 41.578 1.00 71.31 123 ARG A C 1
ATOM 1046 O O . ARG A 1 123 ? -36.901 -14.530 42.471 1.00 71.31 123 ARG A O 1
ATOM 1053 N N . GLU A 1 124 ? -37.153 -15.622 40.530 1.00 73.56 124 GLU A N 1
ATOM 1054 C CA . GLU A 1 124 ? -38.585 -15.356 40.377 1.00 73.56 124 GLU A CA 1
ATOM 1055 C C . GLU A 1 124 ? -39.397 -16.110 41.441 1.00 73.56 124 GLU A C 1
ATOM 1057 O O . GLU A 1 124 ? -40.333 -15.553 42.006 1.00 73.56 124 GLU A O 1
ATOM 1062 N N . GLU A 1 125 ? -39.008 -17.338 41.790 1.00 72.38 125 GLU A N 1
ATOM 1063 C CA . GLU A 1 125 ? -39.632 -18.111 42.867 1.00 72.38 125 GLU A CA 1
ATOM 1064 C C . GLU A 1 125 ? -39.341 -17.521 44.259 1.00 72.38 125 GLU A C 1
ATOM 1066 O O . GLU A 1 125 ? -40.246 -17.398 45.082 1.00 72.38 125 GLU A O 1
ATOM 1071 N N . ILE A 1 126 ? -38.106 -17.081 44.510 1.00 62.97 126 ILE A N 1
ATOM 1072 C CA . ILE A 1 126 ? -37.714 -16.377 45.741 1.00 62.97 126 ILE A CA 1
ATOM 1073 C C . ILE A 1 126 ? -38.395 -15.003 45.821 1.00 62.97 126 ILE A C 1
ATOM 1075 O O . ILE A 1 126 ? -38.838 -14.608 46.895 1.00 62.97 126 ILE A O 1
ATOM 1079 N N . GLY A 1 127 ? -38.522 -14.292 44.698 1.00 57.75 127 GLY A N 1
ATOM 1080 C CA . GLY A 1 127 ? -39.198 -12.996 44.602 1.00 57.75 127 GLY A CA 1
ATOM 1081 C C . GLY A 1 127 ? -40.705 -13.092 44.833 1.00 57.75 127 GLY A C 1
ATOM 1082 O O . GLY A 1 127 ? -41.278 -12.203 45.446 1.00 57.75 127 GLY A O 1
ATOM 1083 N N . LYS A 1 128 ? -41.338 -14.204 44.439 1.00 69.06 128 LYS A N 1
ATOM 1084 C CA . LYS A 1 128 ? -42.747 -14.502 44.756 1.00 69.06 128 LYS A CA 1
ATOM 1085 C C . LYS A 1 128 ? -42.971 -14.894 46.221 1.00 69.06 128 LYS A C 1
ATOM 1087 O O . LYS A 1 128 ? -44.094 -14.801 46.701 1.00 69.06 128 LYS A O 1
ATOM 1092 N N . ARG A 1 129 ? -41.925 -15.345 46.926 1.00 63.22 129 ARG A N 1
ATOM 1093 C CA . ARG A 1 129 ? -41.977 -15.756 48.342 1.00 63.22 129 ARG A CA 1
ATOM 1094 C C . ARG A 1 129 ? -41.496 -14.673 49.319 1.00 63.22 129 ARG A C 1
ATOM 1096 O O . ARG A 1 129 ? -41.617 -14.873 50.523 1.00 63.22 129 ARG A O 1
ATOM 1103 N N . ARG A 1 130 ? -40.950 -13.549 48.839 1.00 55.34 130 ARG A N 1
ATOM 1104 C CA . ARG A 1 130 ? -40.522 -12.420 49.679 1.00 55.34 130 ARG A CA 1
ATOM 1105 C C . ARG A 1 130 ? -41.560 -11.306 49.644 1.00 55.34 130 ARG A C 1
ATOM 1107 O O . ARG A 1 130 ? -41.848 -10.761 48.584 1.00 55.34 130 ARG A O 1
ATOM 1114 N N . THR A 1 131 ? -42.063 -10.931 50.814 1.00 55.44 131 THR A N 1
ATOM 1115 C CA . THR A 1 131 ? -42.627 -9.599 51.027 1.00 55.44 131 THR A CA 1
ATOM 1116 C C . THR A 1 131 ? -41.540 -8.557 50.728 1.00 55.44 131 THR A C 1
ATOM 1118 O O . THR A 1 131 ? -40.391 -8.741 51.144 1.00 55.44 131 THR A O 1
ATOM 1121 N N . PRO A 1 132 ? -41.848 -7.498 49.963 1.00 53.31 132 PRO A N 1
ATOM 1122 C CA . PRO A 1 132 ? -40.898 -6.444 49.658 1.00 53.31 132 PRO A CA 1
ATOM 1123 C C . PRO A 1 132 ? -40.816 -5.512 50.866 1.00 53.31 132 PRO A C 1
ATOM 1125 O O . PRO A 1 132 ? -41.443 -4.461 50.884 1.00 53.31 132 PRO A O 1
ATOM 1128 N N . GLU A 1 133 ? -40.063 -5.903 51.886 1.00 49.75 133 GLU A N 1
ATOM 1129 C CA . GLU A 1 133 ? -39.612 -4.963 52.908 1.00 49.75 133 GLU A CA 1
ATOM 1130 C C . GLU A 1 133 ? -38.100 -4.762 52.754 1.00 49.75 133 GLU A C 1
ATOM 1132 O O . GLU A 1 133 ? -37.313 -5.707 52.784 1.00 49.75 133 GLU A O 1
ATOM 1137 N N . GLU A 1 134 ? -37.770 -3.491 52.511 1.00 51.16 134 GLU A N 1
ATOM 1138 C CA . GLU A 1 134 ? -36.460 -2.837 52.386 1.00 51.16 134 GLU A CA 1
ATOM 1139 C C . GLU A 1 134 ? -35.694 -2.966 51.056 1.00 51.16 134 GLU A C 1
ATOM 1141 O O . GLU A 1 134 ? -34.770 -3.770 50.901 1.00 51.16 134 GLU A O 1
ATOM 1146 N N . PRO A 1 135 ? -35.991 -2.071 50.095 1.00 58.19 135 PRO A N 1
ATOM 1147 C CA . PRO A 1 135 ? -35.186 -1.873 48.908 1.00 58.19 135 PRO A CA 1
ATOM 1148 C C . PRO A 1 135 ? -34.190 -0.711 49.081 1.00 58.19 135 PRO A C 1
ATOM 1150 O O . PRO A 1 135 ? -34.101 0.088 48.173 1.00 58.19 135 PRO A O 1
ATOM 1153 N N . ASP A 1 136 ? -33.448 -0.570 50.187 1.00 57.69 136 ASP A N 1
ATOM 1154 C CA . ASP A 1 136 ? -32.445 0.516 50.320 1.00 57.69 136 ASP A CA 1
ATOM 1155 C C . ASP A 1 136 ? -31.410 0.257 51.434 1.00 57.69 136 ASP A C 1
ATOM 1157 O O . ASP A 1 136 ? -31.257 1.029 52.377 1.00 57.69 136 ASP A O 1
ATOM 1161 N N . SER A 1 137 ? -30.640 -0.835 51.340 1.00 66.44 137 SER A N 1
ATOM 1162 C CA . SER A 1 137 ? -29.418 -0.918 52.150 1.00 66.44 137 SER A CA 1
ATOM 1163 C C . SER A 1 137 ? -28.294 -0.148 51.453 1.00 66.44 137 SER A C 1
ATOM 1165 O O . SER A 1 137 ? -28.018 -0.346 50.266 1.00 66.44 137 SER A O 1
ATOM 1167 N N . GLU A 1 138 ? -27.615 0.726 52.196 1.00 71.50 138 GLU A N 1
ATOM 1168 C CA . GLU A 1 138 ? -26.470 1.533 51.741 1.00 71.50 138 GLU A CA 1
ATOM 1169 C C . GLU A 1 138 ? -25.409 0.676 51.010 1.00 71.50 138 GLU A C 1
ATOM 1171 O O . GLU A 1 138 ? -24.747 1.107 50.067 1.00 71.50 138 GLU A O 1
ATOM 1176 N N . MET A 1 139 ? -25.299 -0.597 51.398 1.00 74.56 139 MET A N 1
ATOM 1177 C CA . MET A 1 139 ? -24.435 -1.606 50.788 1.00 74.56 139 MET A CA 1
ATOM 1178 C C . MET A 1 139 ? -24.836 -1.967 49.348 1.00 74.56 139 MET A C 1
ATOM 1180 O O . MET A 1 139 ? -23.966 -2.150 48.496 1.00 74.56 139 MET A O 1
ATOM 1184 N N . VAL A 1 140 ? -26.137 -2.057 49.050 1.00 70.44 140 VAL A N 1
ATOM 1185 C CA . VAL A 1 140 ? -26.651 -2.350 47.701 1.00 70.44 140 VAL A CA 1
ATOM 1186 C C . VAL A 1 140 ? -26.441 -1.156 46.769 1.00 70.44 140 VAL A C 1
ATOM 1188 O O . VAL A 1 140 ? -26.055 -1.357 45.615 1.00 70.44 140 VAL A O 1
ATOM 1191 N N . GLN A 1 141 ? -26.615 0.076 47.262 1.00 67.19 141 GLN A N 1
ATOM 1192 C CA . GLN A 1 141 ? -26.279 1.285 46.500 1.00 67.19 141 GLN A CA 1
ATOM 1193 C C . GLN A 1 141 ? -24.768 1.367 46.217 1.00 67.19 141 GLN A C 1
ATOM 1195 O O . GLN A 1 141 ? -24.381 1.528 45.059 1.00 67.19 141 GLN A O 1
ATOM 1200 N N . LYS A 1 142 ? -23.906 1.126 47.217 1.00 76.25 142 LYS A N 1
ATOM 1201 C CA . LYS A 1 142 ? -22.438 1.082 47.042 1.00 76.25 142 LYS A CA 1
ATOM 1202 C C . LYS A 1 142 ? -21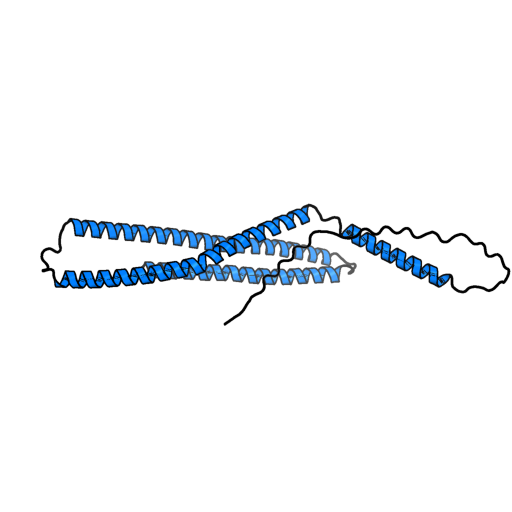.987 0.009 46.042 1.00 76.25 142 LYS A C 1
ATOM 1204 O O . LYS A 1 142 ? -21.158 0.281 45.177 1.00 76.25 142 LYS A O 1
ATOM 1209 N N . MET A 1 143 ? -22.567 -1.193 46.098 1.00 75.00 143 MET A N 1
ATOM 1210 C CA . MET A 1 143 ? -22.295 -2.271 45.132 1.00 75.00 143 MET A CA 1
ATOM 1211 C C . MET A 1 143 ? -22.714 -1.908 43.700 1.00 75.00 143 MET A C 1
ATOM 1213 O O . MET A 1 143 ? -22.060 -2.328 42.745 1.00 75.00 143 MET A O 1
ATOM 1217 N N . ARG A 1 144 ? -23.807 -1.151 43.531 1.00 77.25 144 ARG A N 1
ATOM 1218 C CA . ARG A 1 144 ? -24.283 -0.699 42.216 1.00 77.25 144 ARG A CA 1
ATOM 1219 C C . ARG A 1 144 ? -23.339 0.348 41.620 1.00 77.25 144 ARG A C 1
ATOM 1221 O O . ARG A 1 144 ? -22.953 0.187 40.467 1.00 77.25 144 ARG A O 1
ATOM 1228 N N . ILE A 1 145 ? -22.914 1.327 42.425 1.00 72.38 145 ILE A N 1
ATOM 1229 C CA . ILE A 1 145 ? -21.951 2.372 42.035 1.00 72.38 145 ILE A CA 1
ATOM 1230 C C . ILE A 1 145 ? -20.606 1.748 41.630 1.00 72.38 145 ILE A C 1
ATOM 1232 O O . ILE A 1 145 ? -20.093 2.028 40.551 1.00 72.38 145 ILE A O 1
ATOM 1236 N N . ALA A 1 146 ? -20.085 0.804 42.420 1.00 77.50 146 ALA A N 1
ATOM 1237 C CA . ALA A 1 146 ? -18.830 0.123 42.096 1.00 77.50 146 ALA A CA 1
ATOM 1238 C C . ALA A 1 146 ? -18.905 -0.684 40.784 1.00 77.50 146 ALA A C 1
ATOM 1240 O O . ALA A 1 146 ? -17.926 -0.775 40.045 1.00 77.50 146 ALA A O 1
ATOM 1241 N N . ARG A 1 147 ? -20.066 -1.274 40.463 1.00 76.81 147 ARG A N 1
ATOM 1242 C CA . ARG A 1 147 ? -20.265 -1.979 39.187 1.00 76.81 147 ARG A CA 1
ATOM 1243 C C . ARG A 1 147 ? -20.349 -1.021 38.005 1.00 76.81 147 ARG A C 1
ATOM 1245 O O . ARG A 1 147 ? -19.739 -1.322 36.984 1.00 76.81 147 ARG A O 1
ATOM 1252 N N . SER A 1 148 ? -21.043 0.110 38.141 1.00 77.62 148 SER A N 1
ATOM 1253 C CA . SER A 1 148 ? -21.087 1.124 37.080 1.00 77.62 148 SER A CA 1
ATOM 1254 C C . SER A 1 148 ? -19.714 1.750 36.831 1.00 77.62 148 SER A C 1
ATOM 1256 O O . SER A 1 148 ? -19.318 1.890 35.679 1.00 77.62 148 SER A O 1
ATOM 1258 N N . GLU A 1 149 ? -18.941 2.032 37.884 1.00 82.62 149 GLU A N 1
ATOM 1259 C CA . GLU A 1 149 ? -17.566 2.535 37.754 1.00 82.62 149 GLU A CA 1
ATOM 1260 C C . GLU A 1 149 ? -16.662 1.523 37.035 1.00 82.62 149 GLU A C 1
ATOM 1262 O O . GLU A 1 149 ? -15.899 1.880 36.136 1.00 82.62 149 GLU A O 1
ATOM 1267 N N . GLN A 1 150 ? -16.770 0.233 37.370 1.00 81.06 150 GLN A N 1
ATOM 1268 C CA . GLN A 1 150 ? -16.007 -0.807 36.675 1.00 81.06 150 GLN A CA 1
ATOM 1269 C C . GLN A 1 150 ? -16.444 -1.005 35.221 1.00 81.06 150 GLN A C 1
ATOM 1271 O O . GLN A 1 150 ? -15.596 -1.276 34.367 1.00 81.06 150 GLN A O 1
ATOM 1276 N N . GLU A 1 151 ? -17.734 -0.867 34.923 1.00 82.38 151 GLU A N 1
ATOM 1277 C CA . GLU A 1 151 ? -18.255 -0.944 33.560 1.00 82.38 151 GLU A CA 1
ATOM 1278 C C . GLU A 1 151 ? -17.749 0.222 32.700 1.00 82.38 151 GLU A C 1
ATOM 1280 O O . GLU A 1 151 ? -17.287 -0.002 31.579 1.00 82.38 151 GLU A O 1
ATOM 1285 N N . GLU A 1 152 ? -17.709 1.437 33.249 1.00 82.75 152 GLU A N 1
ATOM 1286 C CA . GLU A 1 152 ? -17.149 2.608 32.572 1.00 82.75 152 GLU A CA 1
ATOM 1287 C C . GLU A 1 152 ? -15.638 2.459 32.322 1.00 82.75 152 GLU A C 1
ATOM 1289 O O . GLU A 1 152 ? -15.155 2.712 31.214 1.00 82.75 152 GLU A O 1
ATOM 1294 N N . ILE A 1 153 ? -14.882 1.965 33.312 1.00 78.38 153 ILE A N 1
ATOM 1295 C CA . ILE A 1 153 ? -13.446 1.677 33.160 1.00 78.38 153 ILE A CA 1
ATOM 1296 C C . ILE A 1 153 ? -13.220 0.604 32.085 1.00 78.38 153 ILE A C 1
ATOM 1298 O O . ILE A 1 153 ? -12.315 0.732 31.255 1.00 78.38 153 ILE A O 1
ATOM 1302 N N . ALA A 1 154 ? -14.029 -0.458 32.071 1.00 80.25 154 ALA A N 1
ATOM 1303 C CA . ALA A 1 154 ? -13.938 -1.505 31.060 1.00 80.25 154 ALA A CA 1
ATOM 1304 C C . ALA A 1 154 ? -14.289 -0.980 29.659 1.00 80.25 154 ALA A C 1
ATOM 1306 O O . ALA A 1 154 ? -13.605 -1.343 28.700 1.00 80.25 154 ALA A O 1
ATOM 1307 N N . LYS A 1 155 ? -15.295 -0.101 29.535 1.00 86.69 155 LYS A N 1
ATOM 1308 C CA . LYS A 1 155 ? -15.654 0.566 28.273 1.00 86.69 155 LYS A CA 1
ATOM 1309 C C . LYS A 1 155 ? -14.488 1.417 27.759 1.00 86.69 155 LYS A C 1
ATOM 1311 O O . LYS A 1 155 ? -14.018 1.167 26.651 1.00 86.69 155 LYS A O 1
ATOM 1316 N N . LYS A 1 156 ? -13.923 2.292 28.600 1.00 83.62 156 LYS A N 1
ATOM 1317 C CA . LYS A 1 156 ? -12.752 3.131 28.267 1.00 83.62 156 LYS A CA 1
ATOM 1318 C C . LYS A 1 156 ? -11.535 2.309 27.840 1.00 83.62 156 LYS A C 1
ATOM 1320 O O . LYS A 1 156 ? -10.851 2.655 26.880 1.00 83.62 156 LYS A O 1
ATOM 1325 N N . ARG A 1 157 ? -11.268 1.180 28.508 1.00 85.44 157 ARG A N 1
ATOM 1326 C CA . ARG A 1 157 ? -10.179 0.267 28.112 1.00 85.44 157 ARG A CA 1
ATOM 1327 C C . ARG A 1 157 ? -10.426 -0.368 26.745 1.00 85.44 157 ARG A C 1
ATOM 1329 O O . ARG A 1 157 ? -9.502 -0.425 25.939 1.00 85.44 157 ARG A O 1
ATOM 1336 N N . ARG A 1 158 ? -11.649 -0.837 26.470 1.00 83.25 158 ARG A N 1
ATOM 1337 C CA . ARG A 1 158 ? -12.008 -1.412 25.159 1.00 83.25 158 ARG A CA 1
ATOM 1338 C C . ARG A 1 158 ? -11.886 -0.377 24.044 1.00 83.25 158 ARG A C 1
ATOM 1340 O O . ARG A 1 158 ? -11.359 -0.698 22.984 1.00 83.25 158 ARG A O 1
ATOM 1347 N N . GLU A 1 159 ? -12.327 0.849 24.299 1.00 84.88 159 GLU A N 1
ATOM 1348 C CA . GLU A 1 159 ? -12.226 1.968 23.362 1.00 84.88 159 GLU A CA 1
ATOM 1349 C C . GLU A 1 159 ? -10.763 2.350 23.090 1.00 84.88 159 GLU A C 1
ATOM 1351 O O . GLU A 1 159 ? -10.369 2.485 21.934 1.00 84.88 159 GLU A O 1
ATOM 1356 N N . GLY A 1 160 ? -9.922 2.402 24.130 1.00 88.00 160 GLY A N 1
ATOM 1357 C CA . GLY A 1 160 ? -8.483 2.639 23.985 1.00 88.00 160 GLY A CA 1
ATOM 1358 C C . GLY A 1 160 ? -7.779 1.573 23.140 1.00 88.00 160 GLY A C 1
ATOM 1359 O O . GLY A 1 160 ? -7.021 1.905 22.231 1.00 88.00 160 GLY A O 1
ATOM 1360 N N . VAL A 1 161 ? -8.075 0.289 23.375 1.00 88.00 161 VAL A N 1
ATOM 1361 C CA . VAL A 1 161 ? -7.526 -0.817 22.564 1.00 88.00 161 VAL A CA 1
ATOM 1362 C C . VAL A 1 161 ? -8.020 -0.744 21.116 1.00 88.00 161 VAL A C 1
ATOM 1364 O O . VAL A 1 161 ? -7.245 -0.988 20.191 1.00 88.00 161 VAL A O 1
ATOM 1367 N N . ARG A 1 162 ? -9.294 -0.386 20.904 1.00 85.88 162 ARG A N 1
ATOM 1368 C CA . ARG A 1 162 ? -9.875 -0.217 19.566 1.00 85.88 162 ARG A CA 1
ATOM 1369 C C . ARG A 1 162 ? -9.177 0.906 18.796 1.00 85.88 162 ARG A C 1
ATOM 1371 O O . ARG A 1 162 ? -8.742 0.659 17.675 1.00 85.88 162 ARG A O 1
ATOM 1378 N N . ARG A 1 163 ? -9.011 2.086 19.406 1.00 85.00 163 ARG A N 1
ATOM 1379 C CA . ARG A 1 163 ? -8.309 3.227 18.791 1.00 85.00 163 ARG A CA 1
ATOM 1380 C C . ARG A 1 163 ? -6.874 2.865 18.411 1.00 85.00 163 ARG A C 1
ATOM 1382 O O . ARG A 1 163 ? -6.489 3.070 17.269 1.00 85.00 163 ARG A O 1
ATOM 1389 N N . GLN A 1 164 ? -6.132 2.207 19.305 1.00 86.12 164 GLN A N 1
ATOM 1390 C CA . GLN A 1 164 ? -4.771 1.733 19.008 1.00 86.12 164 GLN A CA 1
ATOM 1391 C C . GLN A 1 164 ? -4.714 0.694 17.880 1.00 86.12 164 GLN A C 1
ATOM 1393 O O . GLN A 1 164 ? -3.702 0.568 17.192 1.00 86.12 164 GLN A O 1
ATOM 1398 N N . HIS A 1 165 ? -5.747 -0.133 17.713 1.00 89.12 165 HIS A N 1
ATOM 1399 C CA . HIS A 1 165 ? -5.806 -1.059 16.583 1.00 89.12 165 HIS A CA 1
ATOM 1400 C C . HIS A 1 165 ? -6.055 -0.309 15.272 1.00 89.12 165 HIS A C 1
ATOM 1402 O O . HIS A 1 165 ? -5.356 -0.558 14.298 1.00 89.12 165 HIS A O 1
ATOM 1408 N N . GLN A 1 166 ? -7.018 0.612 15.263 1.00 84.31 166 GLN A N 1
ATOM 1409 C CA . GLN A 1 166 ? -7.370 1.406 14.086 1.00 84.31 166 GLN A CA 1
ATOM 1410 C C . GLN A 1 166 ? -6.215 2.305 13.628 1.00 84.31 166 GLN A C 1
ATOM 1412 O O . GLN A 1 166 ? -5.925 2.351 12.439 1.00 84.31 166 GLN A O 1
ATOM 1417 N N . GLU A 1 167 ? -5.510 2.944 14.563 1.00 86.62 167 GLU A N 1
ATOM 1418 C CA . GLU A 1 167 ? -4.308 3.742 14.288 1.00 86.62 167 GLU A CA 1
ATOM 1419 C C . GLU A 1 167 ? -3.219 2.897 13.614 1.00 86.62 167 GLU A C 1
ATOM 1421 O O . GLU A 1 167 ? -2.749 3.235 12.533 1.00 86.62 167 GLU A O 1
ATOM 1426 N N . ARG A 1 168 ? -2.912 1.715 14.164 1.00 92.44 168 ARG A N 1
ATOM 1427 C CA . ARG A 1 168 ? -1.939 0.795 13.549 1.00 92.44 168 ARG A CA 1
ATOM 1428 C C . ARG A 1 168 ? -2.359 0.315 12.162 1.00 92.44 168 ARG A C 1
ATOM 1430 O O . ARG A 1 168 ? -1.507 0.102 11.302 1.00 92.44 168 ARG A O 1
ATOM 1437 N N . GLU A 1 169 ? -3.651 0.082 11.954 1.00 88.69 169 GLU A N 1
ATOM 1438 C CA . GLU A 1 169 ? -4.177 -0.362 10.663 1.00 88.69 169 GLU A CA 1
ATOM 1439 C C . GLU A 1 169 ? -4.053 0.753 9.611 1.00 88.69 169 GLU A C 1
ATOM 1441 O O . GLU A 1 169 ? -3.595 0.502 8.495 1.00 88.69 169 GLU A O 1
ATOM 1446 N N . MET A 1 170 ? -4.356 1.992 10.002 1.00 88.50 170 MET A N 1
ATOM 1447 C CA . MET A 1 170 ? -4.160 3.202 9.203 1.00 88.50 170 MET A CA 1
ATOM 1448 C C . MET A 1 170 ? -2.689 3.420 8.827 1.00 88.50 170 MET A C 1
ATOM 1450 O O . MET A 1 170 ? -2.377 3.519 7.638 1.00 88.50 170 MET A O 1
ATOM 1454 N N . ASP A 1 171 ? -1.784 3.403 9.810 1.00 92.06 171 ASP A N 1
ATOM 1455 C CA . ASP A 1 171 ? -0.338 3.559 9.600 1.00 92.06 171 ASP A CA 1
ATOM 1456 C C . ASP A 1 171 ? 0.211 2.492 8.645 1.00 92.06 171 ASP A C 1
ATOM 1458 O O . ASP A 1 171 ? 1.044 2.753 7.776 1.00 92.06 171 ASP A O 1
ATOM 1462 N N . HIS A 1 172 ? -0.289 1.261 8.766 1.00 92.12 172 HIS A N 1
ATOM 1463 C CA . HIS A 1 172 ? 0.083 0.171 7.876 1.00 92.12 172 HIS A CA 1
ATOM 1464 C C . HIS A 1 172 ? -0.329 0.438 6.418 1.00 92.12 172 HIS A C 1
ATOM 1466 O O . HIS A 1 172 ? 0.431 0.120 5.498 1.00 92.12 172 HIS A O 1
ATOM 1472 N N . HIS A 1 173 ? -1.501 1.032 6.179 1.00 89.56 173 HIS A N 1
ATOM 1473 C CA . HIS A 1 173 ? -1.915 1.423 4.830 1.00 89.56 173 HIS A CA 1
ATOM 1474 C C . HIS A 1 173 ? -1.044 2.535 4.245 1.00 89.56 173 HIS A C 1
ATOM 1476 O O . HIS A 1 173 ? -0.720 2.470 3.056 1.00 89.56 173 HIS A O 1
ATOM 1482 N N . ASP A 1 174 ? -0.614 3.488 5.069 1.00 90.06 174 ASP A N 1
ATOM 1483 C CA . ASP A 1 174 ? 0.300 4.552 4.650 1.00 90.06 174 ASP A CA 1
ATOM 1484 C C . ASP A 1 174 ? 1.678 4.011 4.275 1.00 90.06 174 ASP A C 1
ATOM 1486 O O . ASP A 1 174 ? 2.185 4.318 3.196 1.00 90.06 174 ASP A O 1
ATOM 1490 N N . LEU A 1 175 ? 2.227 3.094 5.074 1.00 93.50 175 LEU A N 1
ATOM 1491 C CA . LEU A 1 175 ? 3.480 2.402 4.753 1.00 93.50 175 LEU A CA 1
ATOM 1492 C C . LEU A 1 175 ? 3.392 1.605 3.442 1.00 93.50 175 LEU A C 1
ATOM 1494 O O . LEU A 1 175 ? 4.356 1.532 2.677 1.00 93.50 175 LEU A O 1
ATOM 1498 N N . LEU A 1 176 ? 2.250 0.965 3.170 1.00 91.19 176 LEU A N 1
ATOM 1499 C CA . LEU A 1 176 ? 2.033 0.257 1.906 1.00 91.19 176 LEU A CA 1
ATOM 1500 C C . LEU A 1 176 ? 1.979 1.221 0.721 1.00 91.19 176 LEU A C 1
ATOM 1502 O O . LEU A 1 176 ? 2.515 0.905 -0.342 1.00 91.19 176 LEU A O 1
ATOM 1506 N N . GLN A 1 177 ? 1.350 2.380 0.900 1.00 93.50 177 GLN A N 1
ATOM 1507 C CA . GLN A 1 177 ? 1.281 3.412 -0.124 1.00 93.50 177 GLN A CA 1
ATOM 1508 C C . GLN A 1 177 ? 2.662 4.011 -0.414 1.00 93.50 177 GLN A C 1
ATOM 1510 O O . GLN A 1 177 ? 3.037 4.104 -1.582 1.00 93.50 177 GLN A O 1
ATOM 1515 N N . GLU A 1 178 ? 3.441 4.329 0.622 1.00 95.50 178 GLU A N 1
ATOM 1516 C CA . GLU A 1 178 ? 4.804 4.855 0.496 1.00 95.50 178 GLU A CA 1
ATOM 1517 C C . GLU A 1 178 ? 5.707 3.896 -0.289 1.00 95.50 178 GLU A C 1
ATOM 1519 O O . GLU A 1 178 ? 6.342 4.299 -1.260 1.00 95.50 178 GLU A O 1
ATOM 1524 N N . LYS A 1 179 ? 5.675 2.595 0.029 1.00 95.62 179 LYS A N 1
ATOM 1525 C CA . LYS A 1 179 ? 6.449 1.580 -0.708 1.00 95.62 179 LYS A CA 1
ATOM 1526 C C . LYS A 1 179 ? 6.067 1.487 -2.183 1.00 95.62 179 LYS A C 1
ATOM 1528 O O . LYS A 1 179 ? 6.936 1.320 -3.039 1.00 95.62 179 LYS A O 1
ATOM 1533 N N . VAL A 1 180 ? 4.771 1.568 -2.492 1.00 94.81 180 VAL A N 1
ATOM 1534 C CA . VAL A 1 180 ? 4.302 1.573 -3.887 1.00 94.81 180 VAL A CA 1
ATOM 1535 C C . VAL A 1 180 ? 4.783 2.837 -4.606 1.00 94.81 180 VAL A C 1
ATOM 1537 O O . VAL A 1 180 ? 5.201 2.757 -5.760 1.00 94.81 180 VAL A O 1
ATOM 1540 N N . ASP A 1 181 ? 4.784 3.984 -3.928 1.00 94.06 181 ASP A N 1
ATOM 1541 C CA . ASP A 1 181 ? 5.271 5.251 -4.477 1.00 94.06 181 ASP A CA 1
ATOM 1542 C C . ASP A 1 181 ? 6.784 5.256 -4.725 1.00 94.06 181 ASP A C 1
ATOM 1544 O O . ASP A 1 181 ? 7.237 5.724 -5.775 1.00 94.06 181 ASP A O 1
ATOM 1548 N N . GLU A 1 182 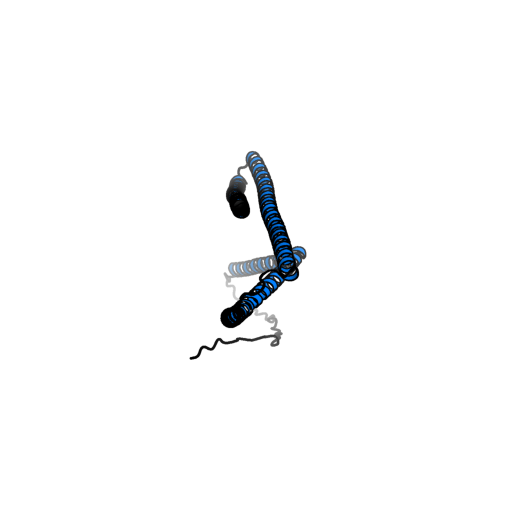? 7.570 4.679 -3.819 1.00 96.44 182 GLU A N 1
ATOM 1549 C CA . GLU A 1 182 ? 9.006 4.467 -4.009 1.00 96.44 182 GLU A CA 1
ATOM 1550 C C . GLU A 1 182 ? 9.295 3.557 -5.210 1.00 96.44 182 GLU A C 1
ATOM 1552 O O . GLU A 1 182 ? 10.144 3.882 -6.050 1.00 96.44 182 GLU A O 1
ATOM 1557 N N . GLU A 1 183 ? 8.564 2.443 -5.338 1.00 94.94 183 GLU A N 1
ATOM 1558 C CA . GLU A 1 183 ? 8.710 1.520 -6.467 1.00 94.94 183 GLU A CA 1
ATOM 1559 C C . GLU A 1 183 ? 8.351 2.211 -7.789 1.00 94.94 183 GLU A C 1
ATOM 1561 O O . GLU A 1 183 ? 9.122 2.137 -8.750 1.00 94.94 183 GLU A O 1
ATOM 1566 N N . LEU A 1 184 ? 7.240 2.954 -7.827 1.00 95.19 184 LEU A N 1
ATOM 1567 C CA . LEU A 1 184 ? 6.828 3.749 -8.985 1.00 95.19 184 LEU A CA 1
ATOM 1568 C C . LEU A 1 184 ? 7.882 4.783 -9.379 1.00 95.19 184 LEU A C 1
ATOM 1570 O O . LEU A 1 184 ? 8.197 4.918 -10.563 1.00 95.19 184 LEU A O 1
ATOM 1574 N N . LYS A 1 185 ? 8.447 5.507 -8.408 1.00 96.12 185 LYS A N 1
ATOM 1575 C CA . LYS A 1 185 ? 9.493 6.509 -8.653 1.00 96.12 185 LYS A CA 1
ATOM 1576 C C . LYS A 1 185 ? 10.749 5.864 -9.236 1.00 96.12 185 LYS A C 1
ATOM 1578 O O . LYS A 1 185 ? 11.314 6.385 -10.199 1.00 96.12 185 LYS A O 1
ATOM 1583 N N . SER A 1 186 ? 11.158 4.717 -8.691 1.00 95.06 186 SER A N 1
ATOM 1584 C CA . SER A 1 186 ? 12.305 3.951 -9.187 1.00 95.06 186 SER A CA 1
ATOM 1585 C C . SER A 1 186 ? 12.080 3.456 -10.619 1.00 95.06 186 SER A C 1
ATOM 1587 O O . SER A 1 186 ? 12.924 3.686 -11.488 1.00 95.06 186 SER A O 1
ATOM 1589 N N . LEU A 1 187 ? 10.918 2.853 -10.896 1.00 93.06 187 LEU A N 1
ATOM 1590 C CA . LEU A 1 187 ? 10.557 2.350 -12.225 1.00 93.06 187 LEU A CA 1
ATOM 1591 C C . LEU A 1 187 ? 10.470 3.466 -13.266 1.00 93.06 187 LEU A C 1
ATOM 1593 O O . LEU A 1 187 ? 11.059 3.338 -14.339 1.00 93.06 187 LEU A O 1
ATOM 1597 N N . LYS A 1 188 ? 9.815 4.587 -12.942 1.00 93.56 188 LYS A N 1
ATOM 1598 C CA . LYS A 1 188 ? 9.747 5.759 -13.831 1.00 93.56 188 LYS A CA 1
ATOM 1599 C C . LYS A 1 188 ? 11.150 6.286 -14.151 1.00 93.56 188 LYS A C 1
ATOM 1601 O O . LYS A 1 188 ? 11.476 6.481 -15.318 1.00 93.56 188 LYS A O 1
ATOM 1606 N N . GLY A 1 189 ? 12.027 6.390 -13.149 1.00 94.00 189 GLY A N 1
ATOM 1607 C CA . GLY A 1 189 ? 13.420 6.801 -13.357 1.00 94.00 189 GLY A CA 1
ATOM 1608 C C . GLY A 1 189 ? 14.264 5.813 -14.179 1.00 94.00 189 GLY A C 1
ATOM 1609 O O . GLY A 1 189 ? 15.189 6.223 -14.881 1.00 94.00 189 GLY A O 1
ATOM 1610 N N . GLN A 1 190 ? 13.991 4.506 -14.113 1.00 90.38 190 GLN A N 1
ATOM 1611 C CA . GLN A 1 190 ? 14.630 3.511 -14.988 1.00 90.38 190 GLN A CA 1
ATOM 1612 C C . GLN A 1 190 ? 14.121 3.622 -16.427 1.00 90.38 190 GLN A C 1
ATOM 1614 O O . GLN A 1 190 ? 14.929 3.661 -17.356 1.00 90.38 190 GLN A O 1
ATOM 1619 N N . ARG A 1 191 ? 12.803 3.739 -16.606 1.00 90.12 191 ARG A N 1
ATOM 1620 C CA . ARG A 1 191 ? 12.162 3.890 -17.915 1.00 90.12 191 ARG A CA 1
ATOM 1621 C C . ARG A 1 191 ? 12.667 5.128 -18.654 1.00 90.12 191 ARG A C 1
ATOM 1623 O O . ARG A 1 191 ? 13.042 5.035 -19.819 1.00 90.12 191 ARG A O 1
ATOM 1630 N N . ASP A 1 192 ? 12.722 6.273 -17.978 1.00 91.06 192 ASP A N 1
ATOM 1631 C CA . ASP A 1 192 ? 13.143 7.533 -18.596 1.00 91.06 192 ASP A CA 1
ATOM 1632 C C . ASP A 1 192 ? 14.629 7.501 -19.001 1.00 91.06 192 ASP A C 1
ATOM 1634 O O . ASP A 1 192 ? 14.994 8.038 -20.046 1.00 91.06 192 ASP A O 1
ATOM 1638 N N . ARG A 1 193 ? 15.488 6.814 -18.228 1.00 90.19 193 ARG A N 1
ATOM 1639 C CA . ARG A 1 193 ? 16.888 6.558 -18.617 1.00 90.19 193 ARG A CA 1
ATOM 1640 C C . ARG A 1 193 ? 16.980 5.703 -19.878 1.00 90.19 193 ARG A C 1
ATOM 1642 O O . ARG A 1 193 ? 17.684 6.085 -20.805 1.00 90.19 193 ARG A O 1
ATOM 1649 N N . ARG A 1 194 ? 16.215 4.610 -19.951 1.00 87.25 194 ARG A N 1
ATOM 1650 C CA . ARG A 1 194 ? 16.176 3.735 -21.136 1.00 87.25 194 ARG A CA 1
ATOM 1651 C C . ARG A 1 194 ? 15.684 4.461 -22.385 1.00 87.25 194 ARG A C 1
ATOM 1653 O O . ARG A 1 194 ? 16.232 4.249 -23.459 1.00 87.25 194 ARG A O 1
ATOM 1660 N N . ARG A 1 195 ? 14.678 5.334 -22.260 1.00 86.12 195 ARG A N 1
ATOM 1661 C CA . ARG A 1 195 ? 14.188 6.143 -23.390 1.00 86.12 195 ARG A CA 1
ATOM 1662 C C . ARG A 1 195 ? 15.274 7.076 -23.925 1.00 86.12 195 ARG A C 1
ATOM 1664 O O . ARG A 1 195 ? 15.512 7.081 -25.125 1.00 86.12 195 ARG A O 1
ATOM 1671 N N . LYS A 1 196 ? 15.999 7.765 -23.037 1.00 88.94 196 LYS A N 1
ATOM 1672 C CA . LYS A 1 196 ? 17.147 8.604 -23.424 1.00 88.94 196 LYS A CA 1
ATOM 1673 C C . LYS A 1 196 ? 18.292 7.800 -24.040 1.00 88.94 196 LYS A C 1
ATOM 1675 O O . LYS A 1 196 ? 18.953 8.283 -24.947 1.00 88.94 196 LYS A O 1
ATOM 1680 N N . GLU A 1 197 ? 18.556 6.589 -23.552 1.00 85.88 197 GLU A N 1
ATOM 1681 C CA . GLU A 1 197 ? 19.544 5.691 -24.166 1.00 85.88 197 GLU A CA 1
ATOM 1682 C C . GLU A 1 197 ? 19.121 5.275 -25.582 1.00 85.88 197 GLU A C 1
ATOM 1684 O O . GLU A 1 197 ? 19.957 5.260 -26.478 1.00 85.88 197 GLU A O 1
ATOM 1689 N N . ASN A 1 198 ? 17.828 5.009 -25.799 1.00 85.62 198 ASN A N 1
ATOM 1690 C CA . ASN A 1 198 ? 17.288 4.658 -27.113 1.00 85.62 198 ASN A CA 1
ATOM 1691 C C . ASN A 1 198 ? 17.356 5.821 -28.112 1.00 85.62 198 ASN A C 1
ATOM 1693 O O . ASN A 1 198 ? 17.705 5.617 -29.268 1.00 85.62 198 ASN A O 1
ATOM 1697 N N . GLU A 1 199 ? 17.055 7.040 -27.658 1.00 85.56 199 GLU A N 1
ATOM 1698 C CA . GLU A 1 199 ? 17.151 8.262 -28.473 1.00 85.56 199 GLU A CA 1
ATOM 1699 C C . GLU A 1 199 ? 18.580 8.535 -28.971 1.00 85.56 199 GLU A C 1
ATOM 1701 O O . GLU A 1 199 ? 18.745 9.219 -29.974 1.00 85.56 199 GLU A O 1
ATOM 1706 N N . ASN A 1 200 ? 19.601 7.987 -28.301 1.00 84.94 200 ASN A N 1
ATOM 1707 C CA . ASN A 1 200 ? 21.010 8.146 -28.667 1.00 84.94 200 ASN A CA 1
ATOM 1708 C C . ASN A 1 200 ? 21.583 6.968 -29.486 1.00 84.94 200 ASN A C 1
ATOM 1710 O O . ASN A 1 200 ? 22.743 7.031 -29.895 1.00 84.94 200 ASN A O 1
ATOM 1714 N N . ASP A 1 201 ? 20.834 5.877 -29.703 1.00 83.12 201 ASP A N 1
ATOM 1715 C CA . ASP A 1 201 ? 21.297 4.739 -30.514 1.00 83.12 201 ASP A CA 1
ATOM 1716 C C . ASP A 1 201 ? 20.898 4.911 -31.990 1.00 83.12 201 ASP A C 1
ATOM 1718 O O . ASP A 1 201 ? 19.966 4.279 -32.492 1.00 83.12 201 ASP A O 1
ATOM 1722 N N . ASP A 1 202 ? 21.667 5.728 -32.716 1.00 72.88 202 ASP A N 1
ATOM 1723 C CA . ASP A 1 202 ? 21.493 5.992 -34.157 1.00 72.88 202 ASP A CA 1
ATOM 1724 C C . ASP A 1 202 ? 21.583 4.725 -35.034 1.00 72.88 202 ASP A C 1
ATOM 1726 O O . ASP A 1 202 ? 21.222 4.731 -36.213 1.00 72.88 202 ASP A O 1
ATOM 1730 N N . THR A 1 203 ? 22.091 3.613 -34.489 1.00 76.75 203 THR A N 1
ATOM 1731 C CA . THR A 1 203 ? 22.299 2.377 -35.251 1.00 76.75 203 THR A CA 1
ATOM 1732 C C . THR A 1 203 ? 21.044 1.516 -35.369 1.00 76.75 203 THR A C 1
ATOM 1734 O O . THR A 1 203 ? 21.038 0.567 -36.161 1.00 76.75 203 THR A O 1
ATOM 1737 N N . GLY A 1 204 ? 20.003 1.800 -34.573 1.00 71.69 204 GLY A N 1
ATOM 1738 C CA . GLY A 1 204 ? 18.733 1.066 -34.553 1.00 71.69 204 GLY A CA 1
ATOM 1739 C C . GLY A 1 204 ? 18.848 -0.410 -34.146 1.00 71.69 204 GLY A C 1
ATOM 1740 O O . GLY A 1 204 ? 17.864 -1.149 -34.204 1.00 71.69 204 GLY A O 1
ATOM 1741 N N . ARG A 1 205 ? 20.038 -0.877 -33.735 1.00 73.00 205 ARG A N 1
ATOM 1742 C CA . ARG A 1 205 ? 20.292 -2.296 -33.432 1.00 73.00 205 ARG A CA 1
ATOM 1743 C C . ARG A 1 205 ? 19.717 -2.712 -32.080 1.00 73.00 205 ARG A C 1
ATOM 1745 O O . ARG A 1 205 ? 19.355 -3.879 -31.933 1.00 73.00 205 ARG A O 1
ATOM 1752 N N . MET A 1 206 ? 19.606 -1.796 -31.111 1.00 70.12 206 MET A N 1
ATOM 1753 C CA . MET A 1 206 ? 19.006 -2.077 -29.796 1.00 70.12 206 MET A CA 1
ATOM 1754 C C . MET A 1 206 ? 17.549 -1.604 -29.668 1.00 70.12 206 MET A C 1
ATOM 1756 O O . MET A 1 206 ? 16.862 -2.053 -28.745 1.00 70.12 206 MET A O 1
ATOM 1760 N N . ALA A 1 207 ? 17.046 -0.786 -30.602 1.00 76.50 207 ALA A N 1
ATOM 1761 C CA . ALA A 1 207 ? 15.755 -0.099 -30.481 1.00 76.50 207 ALA A CA 1
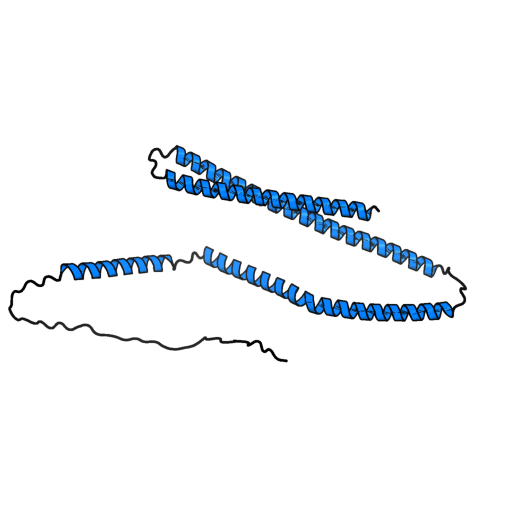ATOM 1762 C C . ALA A 1 207 ? 14.576 -1.036 -30.171 1.00 76.50 207 ALA A C 1
ATOM 1764 O O . ALA A 1 207 ? 13.890 -0.874 -29.165 1.00 76.50 207 ALA A O 1
ATOM 1765 N N . SER A 1 208 ? 14.428 -2.130 -30.927 1.00 80.12 208 SER A N 1
ATOM 1766 C CA . SER A 1 208 ? 13.329 -3.092 -30.728 1.00 80.12 208 SER A CA 1
ATOM 1767 C C . SER A 1 208 ? 13.371 -3.837 -29.379 1.00 80.12 208 SER A C 1
ATOM 1769 O O . SER A 1 208 ? 12.351 -4.364 -28.919 1.00 80.12 208 SER A O 1
ATOM 1771 N N . ARG A 1 209 ? 14.543 -3.961 -28.740 1.00 81.69 209 ARG A N 1
ATOM 1772 C CA . ARG A 1 209 ? 14.658 -4.587 -27.411 1.00 81.69 209 ARG A CA 1
ATOM 1773 C C . ARG A 1 209 ? 14.340 -3.577 -26.311 1.00 81.69 209 ARG A C 1
ATOM 1775 O O . ARG A 1 209 ? 13.599 -3.919 -25.393 1.00 81.69 209 ARG A O 1
ATOM 1782 N N . VAL A 1 210 ? 14.865 -2.360 -26.431 1.00 82.12 210 VAL A N 1
ATOM 1783 C CA . VAL A 1 210 ? 14.659 -1.281 -25.456 1.00 82.12 210 VAL A CA 1
ATOM 1784 C C . VAL A 1 210 ? 13.196 -0.837 -25.424 1.00 82.12 210 VAL A C 1
ATOM 1786 O O . VAL A 1 210 ? 12.638 -0.687 -24.341 1.00 82.12 210 VAL A O 1
ATOM 1789 N N . GLU A 1 211 ? 12.541 -0.731 -26.582 1.00 81.69 211 GLU A N 1
ATOM 1790 C CA . GLU A 1 211 ? 11.109 -0.416 -26.684 1.00 81.69 211 GLU A CA 1
ATOM 1791 C C . GLU A 1 211 ? 10.240 -1.459 -25.972 1.00 81.69 211 GLU A C 1
ATOM 1793 O O . GLU A 1 211 ? 9.405 -1.111 -25.140 1.00 81.69 211 GLU A O 1
ATOM 1798 N N . ARG A 1 212 ? 10.498 -2.754 -26.198 1.00 87.25 212 ARG A N 1
ATOM 1799 C CA . ARG A 1 212 ? 9.767 -3.837 -25.516 1.00 87.25 212 ARG A CA 1
ATOM 1800 C C . ARG A 1 212 ? 9.963 -3.834 -24.004 1.00 87.25 212 ARG A C 1
ATOM 1802 O O . ARG A 1 212 ? 9.037 -4.175 -23.268 1.00 87.25 212 ARG A O 1
ATOM 1809 N N . ASP A 1 213 ? 11.163 -3.511 -23.534 1.00 86.31 213 ASP A N 1
ATOM 1810 C CA . ASP A 1 213 ? 11.436 -3.429 -22.101 1.00 86.31 213 ASP A CA 1
ATOM 1811 C C . ASP A 1 213 ? 10.775 -2.179 -21.484 1.00 86.31 213 ASP A C 1
ATOM 1813 O O . ASP A 1 213 ? 10.205 -2.278 -20.399 1.00 86.31 213 ASP A O 1
ATOM 1817 N N . ALA A 1 214 ? 10.724 -1.052 -22.203 1.00 86.19 214 ALA A N 1
ATOM 1818 C CA . ALA A 1 214 ? 9.972 0.135 -21.789 1.00 86.19 214 ALA A CA 1
ATOM 1819 C C . ALA A 1 214 ? 8.453 -0.120 -21.727 1.00 86.19 214 ALA A C 1
ATOM 1821 O O . ALA A 1 214 ? 7.811 0.275 -20.759 1.00 86.19 214 ALA A O 1
ATOM 1822 N N . GLU A 1 215 ? 7.882 -0.855 -22.685 1.00 88.81 215 GLU A N 1
ATOM 1823 C CA . GLU A 1 215 ? 6.467 -1.264 -22.662 1.00 88.81 215 GLU A CA 1
ATOM 1824 C C . GLU A 1 215 ? 6.124 -2.198 -21.488 1.00 88.81 215 GLU A C 1
ATOM 1826 O O . GLU A 1 215 ? 4.984 -2.250 -21.016 1.00 88.81 215 GLU A O 1
ATOM 1831 N N . ARG A 1 216 ? 7.082 -3.010 -21.024 1.00 92.00 216 ARG A N 1
ATOM 1832 C CA . ARG A 1 216 ? 6.895 -3.825 -19.811 1.00 92.00 216 ARG A CA 1
ATOM 1833 C C . ARG A 1 216 ? 6.902 -2.955 -18.563 1.00 92.00 216 ARG A C 1
ATOM 1835 O O . ARG A 1 216 ? 6.077 -3.185 -17.679 1.00 92.00 216 ARG A O 1
ATOM 1842 N N . ASP A 1 217 ? 7.806 -1.981 -18.504 1.00 90.75 217 ASP A N 1
ATOM 1843 C CA . ASP A 1 217 ? 7.868 -1.021 -17.404 1.00 90.75 217 ASP A CA 1
ATOM 1844 C C . ASP A 1 217 ? 6.584 -0.177 -17.356 1.00 90.75 217 ASP A C 1
ATOM 1846 O O . ASP A 1 217 ? 6.028 -0.000 -16.278 1.00 90.75 217 ASP A O 1
ATOM 1850 N N . ASP A 1 218 ? 6.048 0.243 -18.508 1.00 90.25 218 ASP A N 1
ATOM 1851 C CA . ASP A 1 218 ? 4.771 0.963 -18.616 1.00 90.25 218 ASP A CA 1
ATOM 1852 C C . ASP A 1 218 ? 3.596 0.141 -18.063 1.00 90.25 218 ASP A C 1
ATOM 1854 O O . ASP A 1 218 ? 2.848 0.626 -17.213 1.00 90.25 218 ASP A O 1
ATOM 1858 N N . ARG A 1 219 ? 3.492 -1.142 -18.434 1.00 94.06 219 ARG A N 1
ATOM 1859 C CA . ARG A 1 219 ? 2.479 -2.051 -17.863 1.00 94.06 219 ARG A CA 1
ATOM 1860 C C . ARG A 1 219 ? 2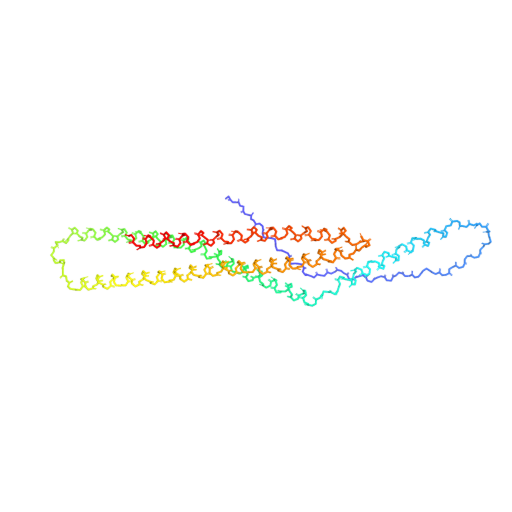.655 -2.272 -16.361 1.00 94.06 219 ARG A C 1
ATOM 1862 O O . ARG A 1 219 ? 1.679 -2.397 -15.626 1.00 94.06 219 ARG A O 1
ATOM 1869 N N . ARG A 1 220 ? 3.897 -2.347 -15.876 1.00 94.44 220 ARG A N 1
ATOM 1870 C CA . ARG A 1 220 ? 4.172 -2.497 -14.440 1.00 94.44 220 ARG A CA 1
ATOM 1871 C C . ARG A 1 220 ? 3.819 -1.232 -13.662 1.00 94.44 220 ARG A C 1
ATOM 1873 O O . ARG A 1 220 ? 3.282 -1.346 -12.564 1.00 94.44 220 ARG A O 1
ATOM 1880 N N . ILE A 1 221 ? 4.096 -0.058 -14.227 1.00 94.44 221 ILE A N 1
ATOM 1881 C CA . ILE A 1 221 ? 3.694 1.238 -13.673 1.00 94.44 221 ILE A CA 1
ATOM 1882 C C . ILE A 1 221 ? 2.172 1.300 -13.553 1.00 94.44 221 ILE A C 1
ATOM 1884 O O . ILE A 1 221 ? 1.678 1.624 -12.478 1.00 94.44 221 ILE A O 1
ATOM 1888 N N . GLU A 1 222 ? 1.438 0.915 -14.597 1.00 95.19 222 GLU A N 1
ATOM 1889 C CA . GLU A 1 222 ? -0.029 0.887 -14.582 1.00 95.19 222 GLU A CA 1
ATOM 1890 C C . GLU A 1 222 ? -0.574 -0.004 -13.451 1.00 95.19 222 GLU A C 1
ATOM 1892 O O . GLU A 1 222 ? -1.351 0.462 -12.617 1.00 95.19 222 GLU A O 1
ATOM 1897 N N . MET A 1 223 ? -0.081 -1.244 -13.324 1.00 96.06 223 MET A N 1
ATOM 1898 C CA . MET A 1 223 ? -0.481 -2.145 -12.230 1.00 96.06 223 MET A CA 1
ATOM 1899 C C . MET A 1 223 ? -0.156 -1.584 -10.834 1.00 96.06 223 MET A C 1
ATOM 1901 O O . MET A 1 223 ? -0.912 -1.787 -9.881 1.00 96.06 223 MET A O 1
ATOM 1905 N N . LEU A 1 224 ? 0.980 -0.898 -10.676 1.00 94.44 224 LEU A N 1
ATOM 1906 C CA . LEU A 1 224 ? 1.357 -0.269 -9.407 1.00 94.44 224 LEU A CA 1
ATOM 1907 C C . LEU A 1 224 ? 0.473 0.943 -9.088 1.00 94.44 224 LEU A C 1
ATOM 1909 O O . LEU A 1 224 ? 0.101 1.135 -7.931 1.00 94.44 224 LEU A O 1
ATOM 1913 N N . GLU A 1 225 ? 0.084 1.728 -10.090 1.00 94.31 225 GLU A N 1
ATOM 1914 C CA . GLU A 1 225 ? -0.861 2.836 -9.929 1.00 94.31 225 GLU A CA 1
ATOM 1915 C C . GLU A 1 225 ? -2.264 2.332 -9.553 1.00 94.31 225 GLU A C 1
ATOM 1917 O O . GLU A 1 225 ? -2.909 2.905 -8.671 1.00 94.31 225 GLU A O 1
ATOM 1922 N N . GLU A 1 226 ? -2.722 1.220 -10.133 1.00 96.19 226 GLU A N 1
ATOM 1923 C CA . GLU A 1 226 ? -3.949 0.541 -9.695 1.00 96.19 226 GLU A CA 1
ATOM 1924 C C . GLU A 1 226 ? -3.842 0.050 -8.248 1.00 96.19 226 GLU A C 1
ATOM 1926 O O . GLU A 1 226 ? -4.732 0.297 -7.427 1.00 96.19 226 GLU A O 1
ATOM 1931 N N . ARG A 1 227 ? -2.726 -0.595 -7.892 1.00 92.94 227 ARG A N 1
ATOM 1932 C CA . ARG A 1 227 ? -2.475 -1.059 -6.523 1.00 92.94 227 ARG A CA 1
ATOM 1933 C C . ARG A 1 227 ? -2.451 0.098 -5.522 1.00 92.94 227 ARG A C 1
ATOM 1935 O O . ARG A 1 227 ? -3.001 -0.040 -4.429 1.00 92.94 227 ARG A O 1
ATOM 1942 N N . LYS A 1 228 ? -1.871 1.244 -5.891 1.00 93.69 228 LYS A N 1
ATOM 1943 C CA . LYS A 1 228 ? -1.894 2.469 -5.081 1.00 93.69 228 LYS A CA 1
ATOM 1944 C C . LYS A 1 228 ? -3.327 2.927 -4.818 1.00 93.69 228 LYS A C 1
ATOM 1946 O O . LYS A 1 228 ? -3.700 3.120 -3.662 1.00 93.69 228 LYS A O 1
ATOM 1951 N N . LYS A 1 229 ? -4.149 3.027 -5.870 1.00 94.69 229 LYS A N 1
ATOM 1952 C CA . LYS A 1 229 ? -5.573 3.389 -5.752 1.00 94.69 229 LYS A CA 1
ATOM 1953 C C . LYS A 1 229 ? -6.328 2.422 -4.837 1.00 94.69 229 LYS A C 1
ATOM 1955 O O . LYS A 1 229 ? -7.139 2.855 -4.026 1.00 94.69 229 LYS A O 1
ATOM 1960 N N . MET A 1 230 ? -6.025 1.124 -4.908 1.00 93.56 230 MET A N 1
ATOM 1961 C CA . MET A 1 230 ? -6.615 0.116 -4.020 1.00 93.56 230 MET A CA 1
ATOM 1962 C C . MET A 1 230 ? -6.252 0.328 -2.543 1.00 93.56 230 MET A C 1
ATOM 1964 O O . MET A 1 230 ? -7.118 0.180 -1.681 1.00 93.56 230 MET A O 1
ATOM 1968 N N . HIS A 1 231 ? -4.997 0.666 -2.228 1.00 91.19 231 HIS A N 1
ATOM 1969 C CA . HIS A 1 231 ? -4.588 0.958 -0.848 1.00 91.19 231 HIS A CA 1
ATOM 1970 C C . HIS A 1 231 ? -5.236 2.239 -0.319 1.00 91.19 231 HIS A C 1
ATOM 1972 O O . HIS A 1 231 ? -5.735 2.228 0.806 1.00 91.19 231 HIS A O 1
ATOM 1978 N N . GLN A 1 232 ? -5.312 3.280 -1.150 1.00 92.19 232 GLN A N 1
ATOM 1979 C CA . GLN A 1 232 ? -5.995 4.524 -0.810 1.00 92.19 232 GLN A CA 1
ATOM 1980 C C . GLN A 1 232 ? -7.487 4.290 -0.534 1.00 92.19 232 GLN A C 1
ATOM 1982 O O . GLN A 1 232 ? -7.986 4.695 0.512 1.00 92.19 232 GLN A O 1
ATOM 1987 N N . LYS A 1 233 ? -8.179 3.548 -1.407 1.00 93.75 233 LYS A N 1
ATOM 1988 C CA . LYS A 1 233 ? -9.595 3.216 -1.213 1.00 93.75 233 LYS A CA 1
ATOM 1989 C C . LYS A 1 233 ? -9.836 2.468 0.102 1.00 93.75 233 LYS A C 1
ATOM 1991 O O . LYS A 1 233 ? -10.757 2.794 0.838 1.00 93.75 233 LYS A O 1
ATOM 1996 N N . ARG A 1 234 ? -8.994 1.480 0.430 1.00 89.25 234 ARG A N 1
ATOM 1997 C CA . ARG A 1 234 ? -9.110 0.738 1.701 1.00 89.25 234 ARG A CA 1
ATOM 1998 C C . ARG A 1 234 ? -8.903 1.637 2.920 1.00 89.25 234 ARG A C 1
ATOM 2000 O O . ARG A 1 234 ? -9.604 1.468 3.913 1.00 89.25 234 ARG A O 1
ATOM 2007 N N . LYS A 1 235 ? -7.971 2.591 2.839 1.00 90.88 235 LYS A N 1
ATOM 2008 C CA . LYS A 1 235 ? -7.755 3.595 3.886 1.00 90.88 235 LYS A CA 1
ATOM 2009 C C . LYS A 1 235 ? -8.988 4.492 4.058 1.00 90.88 235 LYS A C 1
ATOM 2011 O O . LYS A 1 235 ? -9.422 4.725 5.181 1.00 90.88 235 LYS A O 1
ATOM 2016 N N . GLU A 1 236 ? -9.588 4.947 2.961 1.00 92.44 236 GLU A N 1
ATOM 2017 C CA . GLU A 1 236 ? -10.822 5.746 2.980 1.00 92.44 236 GLU A CA 1
ATOM 2018 C C . GLU A 1 236 ? -12.004 4.965 3.587 1.00 92.44 236 GLU A C 1
ATOM 2020 O O . GLU A 1 236 ? -12.669 5.466 4.493 1.00 92.44 236 GLU A O 1
ATOM 2025 N N . GLU A 1 237 ? -12.213 3.707 3.182 1.00 91.31 237 GLU A N 1
ATOM 2026 C CA . GLU A 1 237 ? -13.249 2.823 3.747 1.00 91.31 237 GLU A CA 1
ATOM 2027 C C . 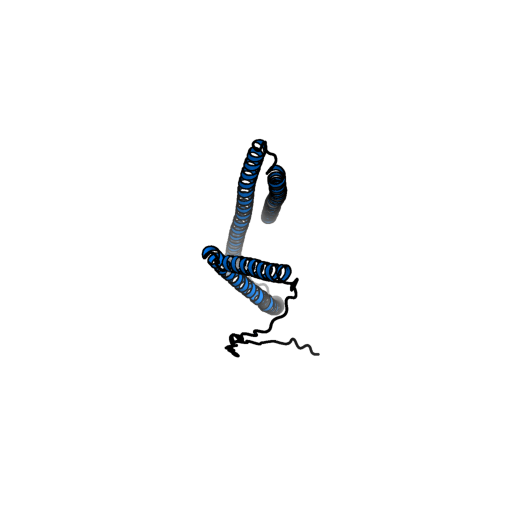GLU A 1 237 ? -13.060 2.592 5.261 1.00 91.31 237 GLU A C 1
ATOM 2029 O O . GLU A 1 237 ? -14.030 2.504 6.020 1.00 91.31 237 GLU A O 1
ATOM 2034 N N . MET A 1 238 ? -11.811 2.502 5.721 1.00 86.69 238 MET A N 1
ATOM 2035 C CA . MET A 1 238 ? -11.475 2.366 7.139 1.00 86.69 238 MET A CA 1
ATOM 2036 C C . MET A 1 238 ? -11.781 3.636 7.929 1.00 86.69 238 MET A C 1
ATOM 2038 O O . MET A 1 238 ? -12.410 3.553 8.984 1.00 86.69 238 MET A O 1
ATOM 2042 N N . LEU A 1 239 ? -11.411 4.803 7.399 1.00 88.44 239 LEU A N 1
ATOM 2043 C CA . LEU A 1 239 ? -11.753 6.098 7.985 1.00 88.44 239 LEU A CA 1
ATOM 2044 C C . LEU A 1 239 ? -13.268 6.290 8.091 1.00 88.44 239 LEU A C 1
ATOM 2046 O O . LEU A 1 239 ? -13.758 6.760 9.116 1.00 88.44 239 LEU A O 1
ATOM 2050 N N . GLU A 1 240 ? -14.028 5.899 7.068 1.00 91.19 240 GLU A N 1
ATOM 2051 C CA . GLU A 1 240 ? -15.491 5.924 7.140 1.00 91.19 240 GLU A CA 1
ATOM 2052 C C . GLU A 1 240 ? -16.029 5.014 8.241 1.00 91.19 240 GLU A C 1
ATOM 2054 O O . GLU A 1 240 ? -16.927 5.407 8.984 1.00 91.19 240 GLU A O 1
ATOM 2059 N N . ARG A 1 241 ? -15.487 3.797 8.370 1.00 86.62 241 ARG A N 1
ATOM 2060 C CA . ARG A 1 241 ? -15.870 2.887 9.454 1.00 86.62 241 ARG A CA 1
ATOM 2061 C C . ARG A 1 241 ? -15.585 3.498 10.820 1.00 86.62 241 ARG A C 1
ATOM 2063 O O . ARG A 1 241 ? -16.448 3.408 11.684 1.00 86.62 241 ARG A O 1
ATOM 2070 N N . MET A 1 242 ? -14.420 4.120 11.010 1.00 82.81 242 MET A N 1
ATOM 2071 C CA . MET A 1 242 ? -14.072 4.807 12.259 1.00 82.81 242 MET A CA 1
ATOM 2072 C C . MET A 1 242 ? -15.092 5.894 12.601 1.00 82.81 242 MET A C 1
ATOM 2074 O O . MET A 1 242 ? -15.647 5.861 13.695 1.00 82.81 242 MET A O 1
ATOM 2078 N N . LYS A 1 243 ? -15.424 6.764 11.640 1.00 88.00 243 LYS A N 1
ATOM 2079 C CA . LYS A 1 243 ? -16.419 7.832 11.828 1.00 88.00 243 LYS A CA 1
ATOM 2080 C C . LYS A 1 243 ? -17.795 7.296 12.219 1.00 88.00 243 LYS A C 1
ATOM 2082 O O . LYS A 1 243 ? -18.382 7.767 13.183 1.00 88.00 243 LYS A O 1
ATOM 2087 N N . ARG A 1 244 ? -18.282 6.250 11.539 1.00 87.88 244 ARG A N 1
ATOM 2088 C CA . ARG A 1 244 ? -19.577 5.625 11.874 1.00 87.88 244 ARG A CA 1
ATOM 2089 C C . ARG A 1 244 ? -19.602 5.035 13.284 1.00 87.88 244 ARG A C 1
ATOM 2091 O O . ARG A 1 244 ? -20.658 4.981 13.903 1.00 87.88 244 ARG A O 1
ATOM 2098 N N . PHE A 1 245 ? -18.468 4.540 13.778 1.00 80.44 245 PHE A N 1
ATOM 2099 C CA . PHE A 1 245 ? -18.373 4.053 15.154 1.00 80.44 245 PHE A CA 1
ATOM 2100 C C . PHE A 1 245 ? -18.351 5.193 16.170 1.00 80.44 245 PHE A C 1
ATOM 2102 O O . PHE A 1 245 ? -18.986 5.052 17.207 1.00 80.44 245 PHE A O 1
ATOM 2109 N N . GLU A 1 246 ? -17.663 6.297 15.877 1.00 79.44 246 GLU A N 1
ATOM 2110 C CA . GLU A 1 246 ? -17.673 7.495 16.728 1.00 79.44 246 GLU A CA 1
ATOM 2111 C C . GLU A 1 246 ? -19.095 8.052 16.870 1.00 79.44 246 GLU A C 1
ATOM 2113 O O . GLU A 1 246 ? -19.562 8.240 17.988 1.00 79.44 246 GLU A O 1
ATOM 2118 N N . GLU A 1 247 ? -19.831 8.167 15.760 1.00 79.69 247 GLU A N 1
ATOM 2119 C CA . GLU A 1 247 ? -21.248 8.565 15.756 1.00 79.69 247 GLU A CA 1
ATOM 2120 C C . GLU A 1 247 ? -22.128 7.620 16.598 1.00 79.69 247 GLU A C 1
ATOM 2122 O O . GLU A 1 247 ? -23.056 8.058 17.271 1.00 79.69 247 GLU A O 1
ATOM 2127 N N . HIS A 1 248 ? -21.837 6.314 16.588 1.00 77.94 248 HIS A N 1
ATOM 2128 C CA . HIS A 1 248 ? -22.573 5.318 17.373 1.00 77.94 248 HIS A CA 1
ATOM 2129 C C . HIS A 1 248 ? -22.231 5.320 18.867 1.00 77.94 248 HIS A C 1
ATOM 2131 O O . HIS A 1 248 ? -23.075 4.917 19.661 1.00 77.94 248 HIS A O 1
ATOM 2137 N N . ASP A 1 249 ? -21.006 5.689 19.246 1.00 69.31 249 ASP A N 1
ATOM 2138 C CA . ASP A 1 249 ? -20.603 5.807 20.652 1.00 69.31 249 ASP A CA 1
ATOM 2139 C C . ASP A 1 249 ? -21.109 7.134 21.275 1.00 69.31 249 ASP A C 1
ATOM 2141 O O . ASP A 1 249 ? -21.229 7.206 22.502 1.00 69.31 249 ASP A O 1
ATOM 2145 N N . GLU A 1 250 ? -21.422 8.153 20.454 1.00 57.88 250 GLU A N 1
ATOM 2146 C CA . GLU A 1 250 ? -22.051 9.428 20.856 1.00 57.88 250 GLU A CA 1
ATOM 2147 C C . GLU A 1 250 ? -23.575 9.342 21.091 1.00 57.88 250 GLU A C 1
ATOM 2149 O O . GLU A 1 250 ? -24.100 10.120 21.894 1.00 57.88 250 GLU A O 1
ATOM 2154 N N . LEU A 1 251 ? -24.274 8.421 20.411 1.00 50.31 251 LEU A N 1
ATOM 2155 C CA . LEU A 1 251 ? -25.725 8.175 20.529 1.00 50.31 251 LEU A CA 1
ATOM 2156 C C . LEU A 1 251 ? -26.091 7.267 21.716 1.00 50.31 251 LEU A C 1
ATOM 2158 O O . LEU A 1 251 ? -27.125 7.561 22.362 1.00 50.31 251 LEU A O 1
#

Foldseek 3Di:
DDDDDDDDDDDDDDDDDDDDDDDDDDDDDDDDDDDDDDPPPPVPVVVVVVVVVVVVVVVVVVVVVVPPPPVVNVVVVVVVVVVVVVVVVVVVVVVVCPPVVVVVVVVVVVVVVVVVVVVVVVVVVVVVVDDPDDPDDVVVVVVVVVVVVVVVVVVVVVVVVVVVVLVVVLVVLVVVLVVLVVVLVVLVVVLVVLVVVLVPCPVCPCNVVSVVVSVVSVVVSVVSVVVSVVSVVVSVVSVVVVVVVVVVVVD

pLDDT: mean 73.92, std 16.31, range [35.22, 96.44]

Secondary structure (DSSP, 8-state):
---------------------------------------TTHHHHHHHHHHHHHHHHHHHHHHHHTS---HHHHHHHHHHHHHHHHHHHHHHHHHHHSHHHHHHHHHHHHHHHHHHHHHHHHHHHHHHHS-------HHHHHHHHHHHHHHHHHHHHHHHHHHHHHHHHHHHHHHHHHHHHHHHHHHHHHHHHHHHHHHT-TT-TTHHHHHHHHHHHHHHHHHHHHHHHHHHHHHHHHHHHHHHHHHHHH-

Organism: NCBI:txid216773

Sequence (251 aa):
RVAAVLVVCFSHEAIAAEQESDNSEPDDRKIKRQGRKPKLSQKRGDYDLNRERRENERKERNLSRGREDDPERERQRIERSKQMEERRKEIEKIRHATPERMDAEFNLSEEREGRREEMRKRREEIGKRRTPEEPDSEMVQKMRIARSEQEEIAKKRREGVRRQHQEREMDHHDLLQEKVDEELKSLKGQRDRRRKENENDDTGRMASRVERDAERDDRRIEMLEERKKMHQKRKEEMLERMKRFEEHDEL

Radius of gyration: 39.87 Å; chains: 1; bounding box: 90×67×107 Å